Protein AF-A0A9J6BH76-F1 (afdb_monomer_lite)

Secondary structure (DSSP, 8-state):
-HHHHHHHHHHHHHHHHTSSHHHHHHHHHT--STTPPP-TTS-TTHHHHHHHHHHHHHHHHHHHHHHHHHHHHHHHHHHTTTT-SS-HHHHHHHHHHHH----------SHHHHHHHHHHTSHHHHHHHHHHHHHHHHHHHT--TT--HHHHHHHHHHHHHHHHHHHHHHHHHHHHH-HHHHTTSHHHHHHHHHHHHHHHHHHHHHHHHHHHS-------------------------SSSHHHHHHHHHHTTSGGGHHHHHHHHHHHHGGGHHHHTT-HHHHHHHHHHHHHHHT-HHHHHHHHHHHHHHHHHHHHHHHHHHTT-

Organism: Polypedilum vanderplanki (NCBI:txid319348)

Structure (mmCIF, N/CA/C/O backbone):
data_AF-A0A9J6BH76-F1
#
_entry.id   AF-A0A9J6BH76-F1
#
loop_
_atom_site.group_PDB
_atom_site.id
_atom_site.type_symbol
_atom_site.label_atom_id
_atom_site.label_alt_id
_atom_site.label_comp_id
_atom_site.label_asym_id
_atom_site.label_entity_id
_atom_site.label_seq_id
_atom_site.pdbx_PDB_ins_code
_atom_site.Cartn_x
_atom_site.Cartn_y
_atom_site.Cartn_z
_atom_site.occupancy
_atom_site.B_i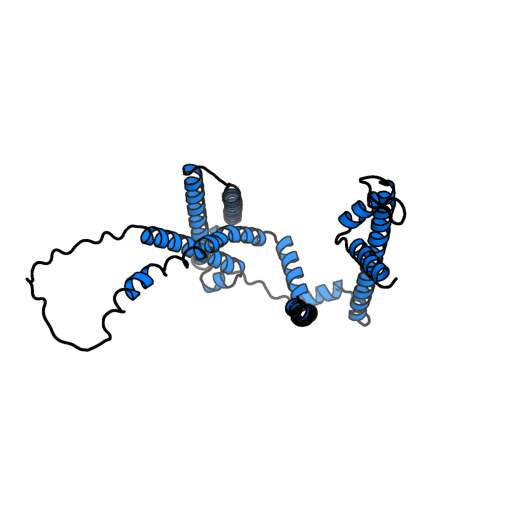so_or_equiv
_atom_site.auth_seq_id
_atom_site.auth_comp_id
_atom_site.auth_asym_id
_atom_site.auth_atom_id
_atom_site.pdbx_PDB_model_num
ATOM 1 N N . MET A 1 1 ? 16.126 -4.339 -49.624 1.00 39.62 1 MET A N 1
ATOM 2 C CA . MET A 1 1 ? 15.804 -3.036 -48.995 1.00 39.62 1 MET A CA 1
ATOM 3 C C . MET A 1 1 ? 14.729 -3.169 -47.921 1.00 39.62 1 MET A C 1
ATOM 5 O O . MET A 1 1 ? 15.038 -2.905 -46.770 1.00 39.62 1 MET A O 1
ATOM 9 N N . GLU A 1 2 ? 13.515 -3.630 -48.243 1.00 35.09 2 GLU A N 1
ATOM 10 C CA . GLU A 1 2 ? 12.381 -3.677 -47.292 1.00 35.09 2 GLU A CA 1
ATOM 11 C C . GLU A 1 2 ? 12.667 -4.444 -45.980 1.00 35.09 2 GLU A C 1
ATOM 13 O O . GLU A 1 2 ? 12.307 -3.987 -44.895 1.00 35.09 2 GLU A O 1
ATOM 18 N N . TYR A 1 3 ? 13.400 -5.562 -46.056 1.00 35.81 3 TYR A N 1
ATOM 19 C CA . TYR A 1 3 ? 13.814 -6.338 -44.881 1.00 35.81 3 TYR A CA 1
ATOM 20 C C . TYR A 1 3 ? 14.757 -5.557 -43.946 1.00 35.81 3 TYR A C 1
ATOM 22 O O . TYR A 1 3 ? 14.485 -5.482 -42.750 1.00 35.81 3 TYR A O 1
ATOM 30 N N . SER A 1 4 ? 15.809 -4.905 -44.461 1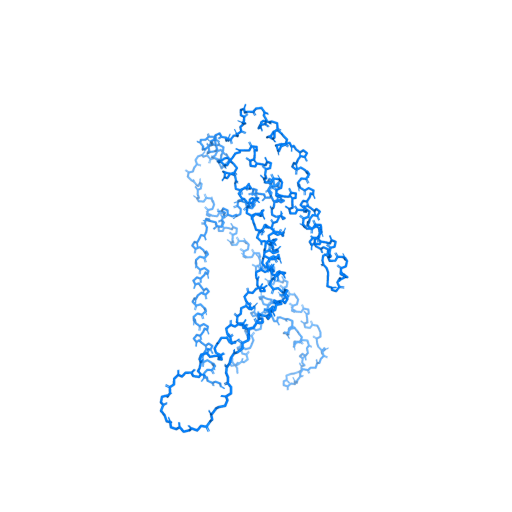.00 40.34 4 SER A N 1
ATOM 31 C CA . SER A 1 4 ? 16.738 -4.101 -43.642 1.00 40.34 4 SER A CA 1
ATOM 32 C C . SER A 1 4 ? 16.035 -2.958 -42.905 1.00 40.34 4 SER A C 1
ATOM 34 O O . SER A 1 4 ? 16.361 -2.682 -41.754 1.00 40.34 4 SER A O 1
ATOM 36 N N . ILE A 1 5 ? 15.032 -2.331 -43.531 1.00 43.81 5 ILE A N 1
ATOM 37 C CA . ILE A 1 5 ? 14.247 -1.242 -42.926 1.00 43.81 5 ILE A CA 1
ATOM 38 C C . ILE A 1 5 ? 13.388 -1.771 -41.762 1.00 43.81 5 ILE A C 1
ATOM 40 O O . ILE A 1 5 ? 13.308 -1.129 -40.713 1.00 43.81 5 ILE A O 1
ATOM 44 N N . LYS A 1 6 ? 12.804 -2.973 -41.893 1.00 44.34 6 LYS A N 1
ATOM 45 C CA . LYS A 1 6 ? 12.067 -3.636 -40.801 1.00 44.34 6 LYS A CA 1
ATOM 46 C C . LYS A 1 6 ? 12.949 -3.976 -39.600 1.00 44.34 6 LYS A C 1
ATOM 48 O O . LYS A 1 6 ? 12.506 -3.783 -38.472 1.00 44.34 6 LYS A O 1
ATOM 53 N N . TYR A 1 7 ? 14.174 -4.457 -39.809 1.00 50.75 7 TYR A N 1
ATOM 54 C CA . TYR A 1 7 ? 15.102 -4.687 -38.695 1.00 50.75 7 TYR A CA 1
ATOM 55 C C . TYR A 1 7 ? 15.540 -3.359 -38.058 1.00 50.75 7 TYR A C 1
ATOM 57 O O . TYR A 1 7 ? 15.401 -3.188 -36.850 1.00 50.75 7 TYR A O 1
ATOM 65 N N . SER A 1 8 ? 15.944 -2.380 -38.874 1.00 51.97 8 SER A N 1
ATOM 66 C CA . SER A 1 8 ? 16.411 -1.063 -38.424 1.00 51.97 8 SER A CA 1
ATOM 67 C C . SER A 1 8 ? 15.397 -0.315 -37.541 1.00 51.97 8 SER A C 1
ATOM 69 O O . SER A 1 8 ? 15.758 0.134 -36.454 1.00 51.97 8 SER A O 1
ATOM 71 N N . ASN A 1 9 ? 14.118 -0.248 -37.932 1.00 53.84 9 ASN A N 1
ATOM 72 C CA . ASN A 1 9 ? 13.099 0.454 -37.138 1.00 53.84 9 ASN A CA 1
ATOM 73 C C . ASN A 1 9 ? 12.863 -0.182 -35.756 1.00 53.84 9 ASN A C 1
ATOM 75 O O . ASN A 1 9 ? 12.763 0.540 -34.766 1.00 53.84 9 ASN A O 1
ATOM 79 N N . ASN A 1 10 ? 12.837 -1.518 -35.663 1.00 59.12 10 ASN A N 1
ATOM 80 C CA . ASN A 1 10 ? 12.676 -2.209 -34.377 1.00 59.12 10 ASN A CA 1
ATOM 81 C C . ASN A 1 10 ? 13.835 -1.906 -33.411 1.00 59.12 10 ASN A C 1
ATOM 83 O O . ASN A 1 10 ? 13.624 -1.805 -32.203 1.00 59.12 10 ASN A O 1
ATOM 87 N N . TYR A 1 11 ? 15.047 -1.715 -33.937 1.00 62.62 11 TYR A N 1
ATOM 88 C CA . TYR A 1 11 ? 16.231 -1.427 -33.132 1.00 62.62 11 TYR A CA 1
ATOM 89 C C . TYR A 1 11 ? 16.204 -0.028 -32.501 1.00 62.62 11 TYR A C 1
ATOM 91 O O . TYR A 1 11 ? 16.519 0.106 -31.318 1.00 62.62 11 TYR A O 1
ATOM 99 N N . TYR A 1 12 ? 15.748 0.997 -33.229 1.00 63.28 12 TYR A N 1
ATOM 100 C CA . TYR A 1 12 ? 15.565 2.336 -32.654 1.00 63.28 12 TYR A CA 1
ATOM 101 C C . TYR A 1 12 ? 14.426 2.376 -31.623 1.00 63.28 12 TYR A C 1
ATOM 103 O O . TYR A 1 12 ? 14.579 2.982 -30.560 1.00 63.28 12 TYR A O 1
ATOM 111 N N . THR A 1 13 ? 13.306 1.690 -31.882 1.00 66.44 13 THR A N 1
ATOM 112 C CA . THR A 1 13 ? 12.186 1.624 -30.928 1.00 66.44 13 THR A CA 1
ATOM 113 C C . THR A 1 13 ? 12.585 0.919 -29.629 1.00 66.44 13 THR A C 1
ATOM 115 O O . THR A 1 13 ? 12.376 1.493 -28.558 1.00 66.44 13 THR A O 1
ATOM 118 N N . GLY A 1 14 ? 13.228 -0.254 -29.699 1.00 73.19 14 GLY A N 1
ATOM 119 C CA . GLY A 1 14 ? 13.739 -0.967 -28.517 1.00 73.19 14 GLY A CA 1
ATOM 120 C C . GLY A 1 14 ? 14.730 -0.123 -27.706 1.00 73.19 14 GLY A C 1
ATOM 121 O O . GLY A 1 14 ? 14.616 0.003 -26.489 1.00 73.19 14 GLY A O 1
ATOM 122 N N . MET A 1 15 ? 15.638 0.581 -28.386 1.00 77.81 15 MET A N 1
ATOM 123 C CA . MET A 1 15 ? 16.580 1.489 -27.730 1.00 77.81 15 MET A CA 1
ATOM 124 C C . MET A 1 15 ? 15.897 2.649 -26.989 1.00 77.81 15 MET A C 1
ATOM 126 O O . MET A 1 15 ? 16.283 2.959 -25.864 1.00 77.81 15 MET A O 1
ATOM 130 N N . SER A 1 16 ? 14.866 3.265 -27.579 1.00 80.81 16 SER A N 1
ATOM 131 C CA . SER A 1 16 ? 14.113 4.368 -26.952 1.00 80.81 16 SER A CA 1
ATOM 132 C C . SER A 1 16 ? 13.222 3.935 -25.777 1.00 80.81 16 SER A C 1
ATOM 134 O O . SER A 1 16 ? 12.893 4.753 -24.921 1.00 80.81 16 SER A O 1
ATOM 136 N N . THR A 1 17 ? 12.850 2.653 -25.726 1.00 85.75 17 THR A N 1
ATOM 137 C CA . THR A 1 17 ? 11.991 2.044 -24.691 1.00 85.75 17 THR A CA 1
ATOM 138 C C . THR A 1 17 ? 12.777 1.262 -23.634 1.00 85.75 17 THR A C 1
ATOM 140 O O . THR A 1 17 ? 12.185 0.729 -22.699 1.00 85.75 17 THR A O 1
ATOM 143 N N . PHE A 1 18 ? 14.109 1.218 -23.756 1.00 86.62 18 PHE A N 1
ATOM 144 C CA . PHE A 1 18 ? 15.023 0.402 -22.949 1.00 86.62 18 PHE A CA 1
ATOM 145 C C . PHE A 1 18 ? 14.822 -1.121 -23.053 1.00 86.62 18 PHE A C 1
ATOM 147 O O . PHE A 1 18 ? 15.340 -1.870 -22.223 1.00 86.62 18 PHE A O 1
ATOM 154 N N . GLU A 1 19 ? 14.168 -1.604 -24.109 1.00 86.69 19 GLU A N 1
ATOM 155 C CA . GLU A 1 19 ? 13.984 -3.030 -24.378 1.00 86.69 19 GLU A CA 1
ATOM 156 C C . GLU A 1 19 ? 15.034 -3.547 -25.379 1.00 86.69 19 GLU A C 1
ATOM 158 O O . GLU A 1 19 ? 15.237 -2.988 -26.455 1.00 86.69 19 GLU A O 1
ATOM 163 N N . GLY A 1 20 ? 15.762 -4.611 -25.021 1.00 84.44 20 GLY A N 1
ATOM 164 C CA . GLY A 1 20 ? 16.742 -5.266 -25.907 1.00 84.44 20 GLY A CA 1
ATOM 165 C C . GLY A 1 20 ? 18.005 -4.458 -26.260 1.00 84.44 20 GLY A C 1
ATOM 166 O O . GLY A 1 20 ? 18.917 -5.004 -26.884 1.00 84.44 20 GLY A O 1
ATOM 167 N N . TRP A 1 21 ? 18.118 -3.196 -25.828 1.00 87.75 21 TRP A N 1
ATOM 168 C CA . TRP A 1 21 ? 19.240 -2.306 -26.163 1.00 87.75 21 TRP A CA 1
ATOM 169 C C . TRP A 1 21 ? 20.656 -2.855 -25.872 1.00 87.75 21 TRP A C 1
ATOM 171 O O . TRP A 1 21 ? 21.546 -2.549 -26.668 1.00 87.75 21 TRP A O 1
ATOM 181 N N . PRO A 1 22 ? 20.924 -3.695 -24.841 1.00 90.38 22 PRO A N 1
ATOM 182 C CA . PRO A 1 22 ? 22.269 -4.231 -24.625 1.00 90.38 22 PRO A CA 1
ATOM 183 C C . PRO A 1 22 ? 22.688 -5.208 -25.730 1.00 90.38 22 PRO A C 1
ATOM 185 O O . PRO A 1 22 ? 23.840 -5.198 -26.151 1.00 90.38 22 PRO A O 1
ATOM 188 N N . ALA A 1 23 ? 21.759 -6.013 -26.259 1.00 87.69 23 ALA A N 1
ATOM 189 C CA . ALA A 1 23 ? 22.053 -6.940 -27.353 1.00 87.69 23 ALA A CA 1
ATOM 190 C C . ALA A 1 23 ? 22.431 -6.186 -28.641 1.00 87.69 23 ALA A C 1
ATOM 192 O O . ALA A 1 23 ? 23.347 -6.590 -29.360 1.00 87.69 23 ALA A O 1
ATOM 193 N N . LEU A 1 24 ? 21.778 -5.046 -28.893 1.00 86.19 24 LEU A N 1
ATOM 194 C CA . LEU A 1 24 ? 22.109 -4.153 -30.006 1.00 86.19 24 LEU A CA 1
ATOM 195 C C . LEU A 1 24 ? 23.446 -3.453 -29.820 1.00 86.19 24 LEU A C 1
ATOM 197 O O . LEU A 1 24 ? 24.222 -3.358 -30.772 1.00 86.19 24 LEU A O 1
ATOM 201 N N . LEU A 1 25 ? 23.728 -3.011 -28.595 1.00 89.50 25 LEU A N 1
ATOM 202 C CA . LEU A 1 25 ? 25.016 -2.447 -28.231 1.00 89.50 25 LEU A CA 1
ATOM 203 C C . LEU A 1 25 ? 26.146 -3.449 -28.511 1.00 89.50 25 LEU A C 1
ATOM 205 O O . LEU A 1 25 ? 27.068 -3.106 -29.243 1.00 89.50 25 LEU A O 1
ATOM 209 N N . TYR A 1 26 ? 26.057 -4.684 -28.007 1.00 89.12 26 TYR A N 1
ATOM 210 C CA . TYR A 1 26 ? 27.085 -5.706 -28.244 1.00 89.12 26 TYR A CA 1
ATOM 211 C C . TYR A 1 26 ? 27.238 -6.040 -29.734 1.00 89.12 26 TYR A C 1
ATOM 213 O O . TYR A 1 26 ? 28.348 -5.990 -30.255 1.00 89.12 26 TYR A O 1
ATOM 221 N N . THR A 1 27 ? 26.131 -6.238 -30.458 1.00 88.19 27 THR A N 1
ATOM 222 C CA . THR A 1 27 ? 26.166 -6.473 -31.917 1.00 88.19 27 THR A CA 1
ATOM 223 C C . THR A 1 27 ? 26.831 -5.311 -32.674 1.00 88.19 27 THR A C 1
ATOM 225 O O . THR A 1 27 ? 27.529 -5.524 -33.662 1.00 88.19 27 THR A O 1
ATOM 228 N N . SER A 1 28 ? 26.654 -4.072 -32.201 1.00 88.88 28 SER A N 1
ATOM 229 C CA . SER A 1 28 ? 27.262 -2.878 -32.803 1.00 88.88 28 SER A CA 1
ATOM 230 C C . SER A 1 28 ? 28.734 -2.688 -32.422 1.00 88.88 28 SER A C 1
ATOM 232 O O . SER A 1 28 ? 29.509 -2.203 -33.245 1.00 88.88 28 SER A O 1
ATOM 234 N N . ILE A 1 29 ? 29.143 -3.080 -31.211 1.00 91.56 29 ILE A N 1
ATOM 235 C CA . ILE A 1 29 ? 30.554 -3.123 -30.787 1.00 91.56 29 ILE A CA 1
ATOM 236 C C . ILE A 1 29 ? 31.333 -4.153 -31.617 1.00 91.56 29 ILE A C 1
ATOM 238 O O . ILE A 1 29 ? 32.477 -3.894 -31.994 1.00 91.56 29 ILE A O 1
ATOM 242 N N . ASP A 1 30 ? 30.699 -5.279 -31.941 1.00 90.88 30 ASP A N 1
ATOM 243 C CA . ASP A 1 30 ? 31.309 -6.366 -32.710 1.00 90.88 30 ASP A CA 1
ATOM 244 C C . ASP A 1 30 ? 31.242 -6.143 -34.239 1.00 90.88 30 ASP A C 1
ATOM 246 O O . ASP A 1 30 ? 31.709 -6.975 -35.019 1.00 90.88 30 ASP A O 1
ATOM 250 N N . SER A 1 31 ? 30.671 -5.020 -34.698 1.00 88.62 31 SER A N 1
ATOM 251 C CA . SER A 1 31 ? 30.524 -4.701 -36.126 1.00 88.62 31 SER A CA 1
ATOM 252 C C . SER A 1 31 ? 31.866 -4.407 -36.811 1.00 88.62 31 SER A C 1
ATOM 254 O O . SER A 1 31 ? 32.616 -3.534 -36.374 1.00 88.62 31 SER A O 1
ATOM 256 N N . ASN A 1 32 ? 32.150 -5.118 -37.908 1.00 86.38 32 ASN A N 1
ATOM 257 C CA . ASN A 1 32 ? 33.379 -5.008 -38.701 1.00 86.38 32 ASN A CA 1
ATOM 258 C C . ASN A 1 32 ? 33.124 -4.244 -40.026 1.00 86.38 32 ASN A C 1
ATOM 260 O O . ASN A 1 32 ? 32.536 -3.162 -40.000 1.00 86.38 32 ASN A O 1
ATOM 264 N N . ALA A 1 33 ? 33.578 -4.768 -41.168 1.00 86.56 33 ALA A N 1
ATOM 265 C CA . ALA A 1 33 ? 33.379 -4.211 -42.501 1.00 86.56 33 ALA A CA 1
ATOM 266 C C . ALA A 1 33 ? 32.094 -4.747 -43.161 1.00 86.56 33 ALA A C 1
ATOM 268 O O . ALA A 1 33 ? 31.540 -5.762 -42.738 1.00 86.56 33 ALA A O 1
ATOM 269 N N . GLU A 1 34 ? 31.636 -4.061 -44.209 1.00 83.69 34 GLU A N 1
ATOM 270 C CA . GLU A 1 34 ? 30.474 -4.462 -45.012 1.00 83.69 34 GLU A CA 1
ATOM 271 C C . GLU A 1 34 ? 30.663 -5.880 -45.583 1.00 83.69 34 GLU A C 1
ATOM 273 O O . GLU A 1 34 ? 31.758 -6.243 -46.003 1.00 83.69 34 GLU A O 1
ATOM 278 N N . ASP A 1 35 ? 29.603 -6.691 -45.539 1.00 88.94 35 ASP A N 1
ATOM 279 C CA . ASP A 1 35 ? 29.564 -8.117 -45.911 1.00 88.94 35 ASP A CA 1
ATOM 280 C C . ASP A 1 35 ? 30.462 -9.087 -45.101 1.00 88.94 35 ASP A C 1
ATOM 282 O O . ASP A 1 35 ? 30.489 -10.287 -45.390 1.00 88.94 35 ASP A O 1
ATOM 286 N N . PHE A 1 36 ? 31.122 -8.634 -44.025 1.00 86.75 36 PHE A N 1
ATOM 287 C CA . PHE A 1 36 ? 31.872 -9.503 -43.104 1.00 86.75 36 PHE A CA 1
ATOM 288 C C . PHE A 1 36 ? 31.122 -9.788 -41.793 1.00 86.75 36 PHE A C 1
ATOM 290 O O . PHE A 1 36 ? 30.358 -8.972 -41.280 1.00 86.75 36 PHE A O 1
ATOM 297 N N . GLY A 1 37 ? 31.375 -10.970 -41.220 1.00 86.62 37 GLY A N 1
ATOM 298 C CA . GLY A 1 37 ? 30.833 -11.365 -39.917 1.00 86.62 37 GLY A CA 1
ATOM 299 C C . GLY A 1 37 ? 31.387 -10.539 -38.742 1.00 86.62 37 GLY A C 1
ATOM 300 O O . GLY A 1 37 ? 32.435 -9.896 -38.874 1.00 86.62 37 GLY A O 1
ATOM 301 N N . PRO A 1 38 ? 30.704 -10.565 -37.581 1.00 91.56 38 PRO A N 1
ATOM 302 C CA . PRO A 1 38 ? 31.111 -9.808 -36.402 1.00 91.56 38 PRO A CA 1
ATOM 303 C C . PRO A 1 38 ? 32.443 -10.306 -35.824 1.00 91.56 38 PRO A C 1
ATOM 305 O O . PRO A 1 38 ? 32.711 -11.509 -35.782 1.00 91.56 38 PRO A O 1
ATOM 308 N N . ILE A 1 39 ? 33.259 -9.373 -35.332 1.00 90.94 39 ILE A N 1
ATOM 309 C CA . ILE A 1 39 ? 34.511 -9.642 -34.618 1.00 90.94 39 ILE A CA 1
ATOM 310 C C . ILE A 1 39 ? 34.371 -9.083 -33.204 1.00 90.94 39 ILE A C 1
ATOM 312 O O . ILE A 1 39 ? 34.177 -7.883 -33.023 1.00 90.94 39 ILE A O 1
ATOM 316 N N . HIS A 1 40 ? 34.498 -9.954 -32.203 1.00 92.44 40 HIS A N 1
ATOM 317 C CA . HIS A 1 40 ? 34.298 -9.596 -30.800 1.00 92.44 40 HIS A CA 1
ATOM 318 C C . HIS A 1 40 ? 35.171 -8.406 -30.361 1.00 92.44 40 HIS A C 1
ATOM 320 O O . HIS A 1 40 ? 36.401 -8.459 -30.442 1.00 92.44 40 HIS A O 1
ATOM 326 N N . ASN A 1 41 ? 34.525 -7.366 -29.833 1.00 92.12 41 ASN A N 1
ATOM 327 C CA . ASN A 1 41 ? 35.130 -6.135 -29.324 1.00 92.12 41 ASN A CA 1
ATOM 328 C C . ASN A 1 41 ? 35.979 -5.359 -30.354 1.00 92.12 41 ASN A C 1
ATOM 330 O O . ASN A 1 41 ? 36.971 -4.721 -29.996 1.00 92.12 41 ASN A O 1
ATOM 334 N N . PHE A 1 42 ? 35.598 -5.393 -31.635 1.00 90.94 42 PHE A N 1
ATOM 335 C CA . PHE A 1 42 ? 36.324 -4.689 -32.699 1.00 90.94 42 PHE A CA 1
ATOM 336 C C . PHE A 1 42 ? 36.203 -3.156 -32.602 1.00 90.94 42 PHE A C 1
ATOM 338 O O . PHE A 1 42 ? 37.179 -2.444 -32.843 1.00 90.94 42 PHE A O 1
ATOM 345 N N . ARG A 1 43 ? 35.030 -2.617 -32.225 1.00 91.00 43 ARG A N 1
ATOM 346 C CA . ARG A 1 43 ? 34.759 -1.163 -32.168 1.00 91.00 43 ARG A CA 1
ATOM 347 C C . ARG A 1 43 ? 34.032 -0.729 -30.880 1.00 91.00 43 ARG A C 1
ATOM 349 O O . ARG A 1 43 ? 32.929 -0.179 -30.952 1.00 91.00 43 ARG A O 1
ATOM 356 N N . PRO A 1 44 ? 34.659 -0.848 -29.691 1.00 91.38 44 PRO A N 1
ATOM 357 C CA . PRO A 1 44 ? 34.058 -0.427 -28.416 1.00 91.38 44 PRO A CA 1
ATOM 358 C C . PRO A 1 44 ? 33.649 1.053 -28.370 1.00 91.38 44 PRO A C 1
ATOM 360 O O . PRO A 1 44 ? 32.725 1.411 -27.644 1.00 91.38 44 PRO A O 1
ATOM 363 N N . ILE A 1 45 ? 34.275 1.920 -29.178 1.00 92.69 45 ILE A N 1
ATOM 364 C CA . ILE A 1 45 ? 33.929 3.349 -29.272 1.00 92.69 45 ILE A CA 1
ATOM 365 C C . ILE A 1 45 ? 32.463 3.597 -29.670 1.00 92.69 45 ILE A C 1
ATOM 367 O O . ILE A 1 45 ? 31.885 4.616 -29.291 1.00 92.69 45 ILE A O 1
ATOM 371 N N . VAL A 1 46 ? 31.827 2.649 -30.370 1.00 89.94 46 VAL A N 1
ATOM 372 C CA . VAL A 1 46 ? 30.407 2.728 -30.749 1.00 89.94 46 VAL A CA 1
ATOM 373 C C . VAL A 1 46 ? 29.502 2.789 -29.511 1.00 89.94 46 VAL A C 1
ATOM 375 O O . VAL A 1 46 ? 28.459 3.438 -29.551 1.00 89.94 46 VAL A O 1
ATOM 378 N N . ALA A 1 47 ? 29.926 2.232 -28.371 1.00 90.88 47 ALA A N 1
ATOM 379 C CA . ALA A 1 47 ? 29.175 2.315 -27.120 1.00 90.88 47 ALA A CA 1
ATOM 380 C C . ALA A 1 47 ? 28.927 3.754 -26.647 1.00 90.88 47 ALA A C 1
ATOM 382 O O . ALA A 1 47 ? 27.853 4.049 -26.121 1.00 90.88 47 ALA A O 1
ATOM 383 N N . ALA A 1 48 ? 29.873 4.670 -26.881 1.00 92.94 48 ALA A N 1
ATOM 384 C CA . ALA A 1 48 ? 29.724 6.068 -26.488 1.00 92.94 48 ALA A CA 1
ATOM 385 C C . ALA A 1 48 ? 28.542 6.741 -27.209 1.00 92.94 48 ALA A C 1
ATOM 387 O O . ALA A 1 48 ? 27.779 7.469 -26.577 1.00 92.94 48 ALA A O 1
ATOM 388 N N . TYR A 1 49 ? 28.334 6.437 -28.497 1.00 90.31 49 TYR A N 1
ATOM 389 C CA . TYR A 1 49 ? 27.168 6.910 -29.251 1.00 90.31 49 TYR A CA 1
ATOM 390 C C . TYR A 1 49 ? 25.858 6.425 -28.617 1.00 90.31 49 TYR A C 1
ATOM 392 O O . TYR A 1 49 ? 24.945 7.224 -28.409 1.00 90.31 49 TYR A O 1
ATOM 400 N N . TYR A 1 50 ? 25.787 5.141 -28.244 1.00 89.25 50 TYR A N 1
ATOM 401 C CA . TYR A 1 50 ? 24.578 4.559 -27.659 1.00 89.25 50 TYR A CA 1
ATOM 402 C C . TYR A 1 50 ? 24.223 5.186 -26.302 1.00 89.25 50 TYR A C 1
ATOM 404 O O . TYR A 1 50 ? 23.065 5.531 -26.068 1.00 89.25 50 TYR A O 1
ATOM 412 N N . ILE A 1 51 ? 25.216 5.393 -25.431 1.00 92.12 51 ILE A N 1
ATOM 413 C CA . ILE A 1 51 ? 25.017 6.023 -24.117 1.00 92.12 51 ILE A CA 1
ATOM 414 C C . ILE A 1 51 ? 24.614 7.500 -24.252 1.00 92.12 51 ILE A C 1
ATOM 416 O O . ILE A 1 51 ? 23.676 7.939 -23.588 1.00 92.12 51 ILE A O 1
ATOM 420 N N . VAL A 1 52 ? 25.267 8.262 -25.137 1.00 93.44 52 VAL A N 1
ATOM 421 C CA . VAL A 1 52 ? 24.925 9.677 -25.376 1.00 93.44 52 VAL A CA 1
ATOM 422 C C . VAL A 1 52 ? 23.514 9.817 -25.954 1.00 93.44 52 VAL A C 1
ATOM 424 O O . VAL A 1 52 ? 22.745 10.647 -25.471 1.00 93.44 52 VAL A O 1
ATOM 427 N N . TYR A 1 53 ? 23.134 8.976 -26.924 1.00 89.88 53 TYR A N 1
ATOM 428 C CA . TYR A 1 53 ? 21.772 8.943 -27.468 1.00 89.88 53 TYR A CA 1
ATOM 429 C C . TYR A 1 53 ? 20.732 8.665 -26.376 1.00 89.88 53 TYR A C 1
ATOM 431 O O . TYR A 1 53 ? 19.753 9.400 -26.266 1.00 89.88 53 TYR A O 1
ATOM 439 N N . ILE A 1 54 ? 20.966 7.643 -25.542 1.00 90.56 54 ILE A N 1
ATOM 440 C CA . ILE A 1 54 ? 20.080 7.280 -24.429 1.00 90.56 54 ILE A CA 1
ATOM 441 C C . ILE A 1 54 ? 19.874 8.464 -23.480 1.00 90.56 54 ILE A C 1
ATOM 443 O O . ILE A 1 54 ? 18.731 8.796 -23.173 1.00 90.56 54 ILE A O 1
ATOM 447 N N . ILE A 1 55 ? 20.952 9.128 -23.049 1.00 92.19 55 ILE A N 1
ATOM 448 C CA . ILE A 1 55 ? 20.869 10.257 -22.113 1.00 92.19 55 ILE A CA 1
ATOM 449 C C . ILE A 1 55 ? 20.064 11.410 -22.725 1.00 92.19 55 ILE A C 1
ATOM 451 O O . ILE A 1 55 ? 19.166 11.940 -22.072 1.00 92.19 55 ILE A O 1
ATOM 455 N N . ILE A 1 56 ? 20.347 11.771 -23.981 1.00 93.44 56 ILE A N 1
ATOM 456 C CA . ILE A 1 56 ? 19.665 12.868 -24.679 1.00 93.44 56 ILE A CA 1
ATOM 457 C C . ILE A 1 56 ? 18.174 12.553 -24.851 1.00 93.44 56 ILE A C 1
ATOM 459 O O . ILE A 1 56 ? 17.328 13.335 -24.415 1.00 93.44 56 ILE A O 1
ATOM 463 N N . ILE A 1 57 ? 17.832 11.409 -25.451 1.00 89.69 57 ILE A N 1
ATOM 464 C CA . ILE A 1 57 ? 16.438 11.060 -25.752 1.00 89.69 57 ILE A CA 1
ATOM 465 C C . ILE A 1 57 ? 15.626 10.856 -24.473 1.00 89.69 57 ILE A C 1
ATOM 467 O O . ILE A 1 57 ? 14.511 11.368 -24.392 1.00 89.69 57 ILE A O 1
ATOM 471 N N . ALA A 1 58 ? 16.174 10.195 -23.449 1.00 89.75 58 ALA A N 1
ATOM 472 C CA . ALA A 1 58 ? 15.474 10.011 -22.179 1.00 89.75 58 ALA A CA 1
ATOM 473 C C . ALA A 1 58 ? 15.215 11.347 -21.467 1.00 89.75 58 ALA A C 1
ATOM 475 O O . ALA A 1 58 ? 14.099 11.585 -21.004 1.00 89.75 58 ALA A O 1
ATOM 476 N N . PHE A 1 59 ? 16.207 12.246 -21.427 1.00 91.69 59 PHE A N 1
ATOM 477 C CA . PHE A 1 59 ? 16.052 13.572 -20.828 1.00 91.69 59 PHE A CA 1
ATOM 478 C C . PHE A 1 59 ? 14.970 14.396 -21.541 1.00 91.69 59 PHE A C 1
ATOM 480 O O . PHE A 1 59 ? 14.070 14.930 -20.891 1.00 91.69 59 PHE A O 1
ATOM 487 N N . PHE A 1 60 ? 15.001 14.460 -22.877 1.00 92.62 60 PHE A N 1
ATOM 488 C CA . PHE A 1 60 ? 13.982 15.187 -23.640 1.00 92.62 60 PHE A CA 1
ATOM 489 C C . PHE A 1 60 ? 12.589 14.549 -23.529 1.00 92.62 60 PHE A C 1
ATOM 491 O O . PHE A 1 60 ? 11.623 15.276 -23.303 1.00 92.62 60 PHE A O 1
ATOM 498 N N . MET A 1 61 ? 12.466 13.220 -23.619 1.00 89.88 61 MET A N 1
ATOM 499 C CA . MET A 1 61 ? 11.172 12.531 -23.511 1.00 89.88 61 MET A CA 1
ATOM 500 C C . MET A 1 61 ? 10.517 12.730 -22.141 1.00 89.88 61 MET A C 1
ATOM 502 O O . MET A 1 61 ? 9.333 13.062 -22.081 1.00 89.88 61 MET A O 1
ATOM 506 N N . VAL A 1 62 ? 11.276 12.596 -21.046 1.00 91.06 62 VAL A N 1
ATOM 507 C CA . VAL A 1 62 ? 10.752 12.839 -19.691 1.00 91.06 62 VAL A CA 1
ATOM 508 C C . VAL A 1 62 ? 10.309 14.293 -19.536 1.00 91.06 62 VAL A C 1
ATOM 510 O O . VAL A 1 62 ? 9.203 14.535 -19.059 1.00 91.06 62 VAL A O 1
ATOM 513 N N . ASN A 1 63 ? 11.110 15.261 -19.990 1.00 92.50 63 ASN A N 1
ATOM 514 C CA . ASN A 1 63 ? 10.769 16.681 -19.864 1.00 92.50 63 ASN A CA 1
ATOM 515 C C . ASN A 1 63 ? 9.534 17.074 -20.692 1.00 92.50 63 ASN A C 1
ATOM 517 O O . ASN A 1 63 ? 8.688 17.819 -20.200 1.00 92.50 63 ASN A O 1
ATOM 521 N N . ILE A 1 64 ? 9.390 16.553 -21.917 1.00 94.62 64 ILE A N 1
ATOM 522 C CA . ILE A 1 64 ? 8.208 16.794 -22.763 1.00 94.62 64 ILE A CA 1
ATOM 523 C C . ILE A 1 64 ? 6.960 16.170 -22.128 1.00 94.62 64 ILE A C 1
ATOM 525 O O . ILE A 1 64 ? 5.929 16.837 -22.028 1.00 94.62 64 ILE A O 1
ATOM 529 N N . PHE A 1 65 ? 7.052 14.923 -21.655 1.00 93.88 65 PHE A N 1
ATOM 530 C CA . PHE A 1 65 ? 5.933 14.237 -21.009 1.00 93.88 65 PHE A CA 1
ATOM 531 C C . PHE A 1 65 ? 5.489 14.955 -19.729 1.00 93.88 65 PHE A C 1
ATOM 533 O O . PHE A 1 65 ? 4.312 15.275 -19.579 1.00 93.88 65 PHE A O 1
ATOM 540 N N . VAL A 1 66 ? 6.430 15.275 -18.834 1.00 95.25 66 VAL A N 1
ATOM 541 C CA . VAL A 1 66 ? 6.155 16.005 -17.588 1.00 95.25 66 VAL A CA 1
ATOM 542 C C . VAL A 1 66 ? 5.584 17.394 -17.881 1.00 95.25 66 VAL A C 1
ATOM 544 O O . VAL A 1 66 ? 4.600 17.778 -17.254 1.00 95.25 66 VAL A O 1
ATOM 547 N N . GLY A 1 67 ? 6.126 18.119 -18.865 1.00 95.38 67 GLY A N 1
ATOM 548 C CA . GLY A 1 67 ? 5.610 19.424 -19.282 1.00 95.38 67 GLY A CA 1
ATOM 549 C C . GLY A 1 67 ? 4.162 19.361 -19.776 1.00 95.38 67 GLY A C 1
ATOM 550 O O . GLY A 1 67 ? 3.312 20.093 -19.273 1.00 95.38 67 GLY A O 1
ATOM 551 N N . PHE A 1 68 ? 3.852 18.447 -20.701 1.00 94.69 68 PHE A N 1
ATOM 552 C CA . PHE A 1 68 ? 2.490 18.256 -21.214 1.00 94.69 68 PHE A CA 1
ATOM 553 C C . PHE A 1 68 ? 1.499 17.853 -20.112 1.00 94.69 68 PHE A C 1
ATOM 555 O O . PHE A 1 68 ? 0.404 18.413 -20.022 1.00 94.69 68 PHE A O 1
ATOM 562 N N . VAL A 1 69 ? 1.890 16.908 -19.252 1.00 93.19 69 VAL A N 1
ATOM 563 C CA . VAL A 1 69 ? 1.061 16.430 -18.138 1.00 93.19 69 VAL A CA 1
ATOM 564 C C . VAL A 1 69 ? 0.781 17.561 -17.148 1.00 93.19 69 VAL A C 1
ATOM 566 O O . VAL A 1 69 ? -0.381 17.791 -16.818 1.00 93.19 69 VAL A O 1
ATOM 569 N N . ILE A 1 70 ? 1.804 18.308 -16.715 1.00 93.31 70 ILE A N 1
ATOM 570 C CA . ILE A 1 70 ? 1.635 19.430 -15.778 1.00 93.31 70 ILE A CA 1
ATOM 571 C C . ILE A 1 70 ? 0.732 20.511 -16.378 1.00 93.31 70 ILE A C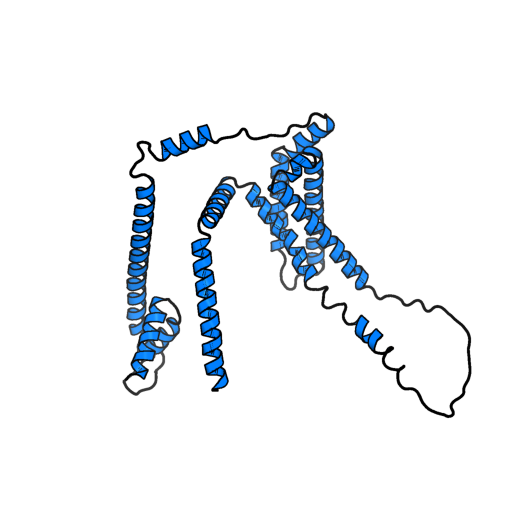 1
ATOM 573 O O . ILE A 1 70 ? -0.224 20.905 -15.718 1.00 93.31 70 ILE A O 1
ATOM 577 N N . VAL A 1 71 ? 0.972 20.940 -17.622 1.00 94.94 71 VAL A N 1
ATOM 578 C CA . VAL A 1 71 ? 0.150 21.972 -18.282 1.00 94.94 71 VAL A CA 1
ATOM 579 C C . VAL A 1 71 ? -1.305 21.519 -18.420 1.00 94.94 71 VAL A C 1
ATOM 581 O O . VAL A 1 71 ? -2.217 22.302 -18.165 1.00 94.94 71 VAL A O 1
ATOM 584 N N . THR A 1 72 ? -1.547 20.250 -18.755 1.00 91.88 72 THR A N 1
ATOM 585 C CA . THR A 1 72 ? -2.912 19.708 -18.852 1.00 91.88 72 THR A CA 1
ATOM 586 C C . THR A 1 72 ? -3.601 19.696 -17.484 1.00 91.88 72 THR A C 1
ATOM 588 O O . THR A 1 72 ? -4.696 20.236 -17.348 1.00 91.88 72 THR A O 1
ATOM 591 N N . PHE A 1 73 ? -2.955 19.165 -16.439 1.00 89.12 73 PHE A N 1
ATOM 592 C CA . PHE A 1 73 ? -3.532 19.143 -15.088 1.00 89.12 73 PHE A CA 1
ATOM 593 C C . PHE A 1 73 ? -3.694 20.538 -14.466 1.00 89.12 73 PHE A C 1
ATOM 595 O O . PHE A 1 73 ? -4.626 20.742 -13.689 1.00 89.12 73 PHE A O 1
ATOM 602 N N . GLN A 1 74 ? -2.833 21.502 -14.804 1.00 89.25 74 GLN A N 1
ATOM 603 C CA . GLN A 1 74 ? -2.997 22.905 -14.413 1.00 89.25 74 GLN A CA 1
ATOM 604 C C . GLN A 1 74 ? -4.191 23.542 -15.129 1.00 89.25 74 GLN A C 1
ATOM 606 O O . GLN A 1 74 ? -5.040 24.123 -14.462 1.00 89.25 74 GLN A O 1
ATOM 611 N N . ASN A 1 75 ? -4.323 23.367 -16.447 1.00 89.75 75 ASN A N 1
ATOM 612 C CA . ASN A 1 75 ? -5.448 23.906 -17.216 1.00 89.75 75 ASN A CA 1
ATOM 613 C C . ASN A 1 75 ? -6.806 23.362 -16.744 1.00 89.75 75 ASN A C 1
ATOM 615 O O . ASN A 1 75 ? -7.762 24.130 -16.639 1.00 89.75 75 ASN A O 1
ATOM 619 N N . GLU A 1 76 ? -6.904 22.063 -16.455 1.00 86.62 76 GLU A N 1
ATOM 620 C CA . GLU A 1 76 ? -8.113 21.459 -15.873 1.00 86.62 76 GLU A CA 1
ATOM 621 C C . GLU A 1 76 ? -8.350 21.965 -14.439 1.00 86.62 76 GLU A C 1
ATOM 623 O O . GLU A 1 76 ? -9.457 22.372 -14.086 1.00 86.62 76 GLU A O 1
ATOM 628 N N . GLY A 1 77 ? -7.290 22.014 -13.624 1.00 83.19 77 GLY A N 1
ATOM 629 C CA . GLY A 1 77 ? -7.353 22.473 -12.239 1.00 83.19 77 GLY A CA 1
ATOM 630 C C . GLY A 1 77 ? -7.741 23.945 -12.086 1.00 83.19 77 GLY A C 1
ATOM 631 O O . GLY A 1 77 ? -8.451 24.279 -11.147 1.00 83.19 77 GLY A O 1
ATOM 632 N N . GLU A 1 78 ? -7.318 24.829 -12.989 1.00 81.56 78 GLU A N 1
ATOM 633 C CA . GLU A 1 78 ? -7.696 26.247 -12.979 1.00 81.56 78 GLU A CA 1
ATOM 634 C C . GLU A 1 78 ? -9.105 26.476 -13.538 1.00 81.56 78 GLU A C 1
ATOM 636 O O . GLU A 1 78 ? -9.832 27.335 -13.035 1.00 81.56 78 GLU A O 1
ATOM 641 N N . GLN A 1 79 ? -9.529 25.702 -14.546 1.00 80.44 79 GLN A N 1
ATOM 642 C CA . GLN A 1 79 ? -10.879 25.810 -15.113 1.00 80.44 79 GLN A CA 1
ATOM 643 C C . GLN A 1 79 ? -11.983 25.546 -14.082 1.00 80.44 79 GLN A C 1
ATOM 645 O O . GLN A 1 79 ? -13.002 26.235 -14.124 1.00 80.44 79 GLN A O 1
ATOM 650 N N . GLU A 1 80 ? -11.767 24.640 -13.121 1.00 73.31 80 GLU A N 1
ATOM 651 C CA . GLU A 1 80 ? -12.716 24.382 -12.024 1.00 73.31 80 GLU A CA 1
ATOM 652 C C . GLU A 1 80 ? -12.996 25.639 -11.165 1.00 73.31 80 GLU A C 1
ATOM 654 O O . GLU A 1 80 ? -14.096 25.789 -10.627 1.00 73.31 80 GLU A O 1
ATOM 659 N N . TYR A 1 81 ? -12.040 26.575 -11.065 1.00 67.75 81 TYR A N 1
ATOM 660 C CA . TYR A 1 81 ? -12.123 27.737 -10.166 1.00 67.75 81 TYR A CA 1
ATOM 661 C C . TYR A 1 81 ? -12.263 29.100 -10.862 1.00 67.75 81 TYR A C 1
ATOM 663 O O . TYR A 1 81 ? -12.495 30.088 -10.168 1.00 67.75 81 TYR A O 1
ATOM 671 N N . LYS A 1 82 ? -12.199 29.180 -12.203 1.00 69.62 82 LYS A N 1
ATOM 672 C CA . LYS A 1 82 ? -12.225 30.454 -12.968 1.00 69.62 82 LYS A CA 1
ATOM 673 C C . LYS A 1 82 ? -13.383 31.411 -12.640 1.00 69.62 82 LYS A C 1
ATOM 675 O O . LYS A 1 82 ? -13.233 32.609 -12.849 1.00 69.62 82 LYS A O 1
ATOM 680 N N . ASN A 1 83 ? -14.504 30.896 -12.129 1.00 75.50 83 ASN A N 1
ATOM 681 C CA . ASN A 1 83 ? -15.722 31.661 -11.830 1.00 75.50 83 ASN A CA 1
ATOM 682 C C . ASN A 1 83 ? -16.089 31.665 -10.325 1.00 75.50 83 ASN A C 1
ATOM 684 O O . ASN A 1 83 ? -17.267 31.767 -9.988 1.00 75.50 83 ASN A O 1
ATOM 688 N N . CYS A 1 84 ? -15.127 31.476 -9.412 1.00 72.62 84 CYS A N 1
ATOM 689 C CA . CYS A 1 84 ? -15.362 31.502 -7.960 1.00 72.62 84 CYS A CA 1
ATOM 690 C C . CYS A 1 84 ? -14.690 32.712 -7.289 1.00 72.62 84 CYS A C 1
ATOM 692 O O . CYS A 1 84 ? -13.472 32.835 -7.333 1.00 72.62 84 CYS A O 1
ATOM 694 N N . ASP A 1 85 ? -15.460 33.519 -6.550 1.00 78.88 85 ASP A N 1
ATOM 695 C CA . ASP A 1 85 ? -14.953 34.673 -5.775 1.00 78.88 85 ASP A CA 1
ATOM 696 C C . ASP A 1 85 ? -14.117 34.293 -4.529 1.00 78.88 85 ASP A C 1
ATOM 698 O O . ASP A 1 85 ? -13.632 35.165 -3.808 1.00 78.88 85 ASP A O 1
ATOM 702 N N . LEU A 1 86 ? -13.988 32.996 -4.224 1.00 82.19 86 LEU A N 1
ATOM 703 C CA . LEU A 1 86 ? -13.344 32.474 -3.014 1.00 82.19 86 LEU A CA 1
ATOM 704 C C . LEU A 1 86 ? -12.104 31.645 -3.350 1.00 82.19 86 LEU A C 1
ATOM 706 O O . LEU A 1 86 ? -12.175 30.715 -4.156 1.00 82.19 86 LEU A O 1
ATOM 710 N N . ASP A 1 87 ? -11.006 31.912 -2.640 1.00 83.44 87 ASP A N 1
ATOM 711 C CA . ASP A 1 87 ? -9.775 31.124 -2.729 1.00 83.44 87 ASP A CA 1
ATOM 712 C C . ASP A 1 87 ? -9.989 29.669 -2.261 1.00 83.44 87 ASP A C 1
ATOM 714 O O . ASP A 1 87 ? -10.826 29.360 -1.402 1.00 83.44 87 ASP A O 1
ATOM 718 N N . LYS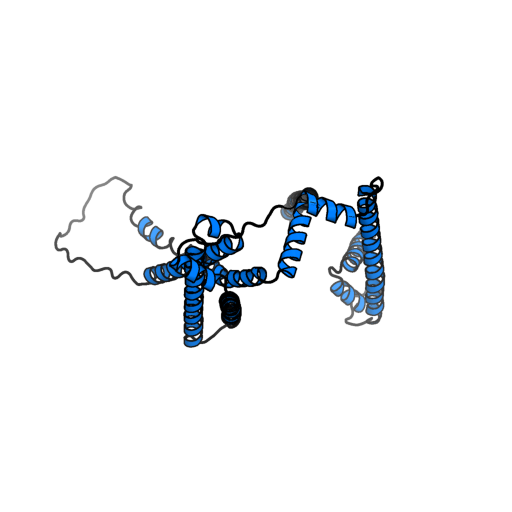 A 1 88 ? -9.154 28.764 -2.778 1.00 83.19 88 LYS A N 1
ATOM 719 C CA . LYS A 1 88 ? -9.121 27.338 -2.445 1.00 83.19 88 LYS A CA 1
ATOM 720 C C . LYS A 1 88 ? -9.042 27.090 -0.936 1.00 83.19 88 LYS A C 1
ATOM 722 O O . LYS A 1 88 ? -9.731 26.202 -0.431 1.00 83.19 88 LYS A O 1
ATOM 727 N N . ASN A 1 89 ? -8.258 27.879 -0.196 1.00 87.56 89 ASN A N 1
ATOM 728 C CA . ASN A 1 89 ? -8.152 27.724 1.257 1.00 87.56 89 ASN A CA 1
ATOM 729 C C . ASN A 1 89 ? -9.441 28.154 1.972 1.00 87.56 89 ASN A C 1
ATOM 731 O O . ASN A 1 89 ? -9.902 27.455 2.875 1.00 87.56 89 ASN A O 1
ATOM 735 N N . GLN A 1 90 ? -10.064 29.255 1.539 1.00 90.25 90 GLN A N 1
ATOM 736 C CA . GLN A 1 90 ? -11.341 29.724 2.089 1.00 90.25 90 GLN A CA 1
ATOM 737 C C . GLN A 1 90 ? -12.448 28.690 1.856 1.00 90.25 90 GLN A C 1
ATOM 739 O O . GLN A 1 90 ? -13.146 28.318 2.801 1.00 90.25 90 GLN A O 1
ATOM 744 N N . ARG A 1 91 ? -12.559 28.162 0.627 1.00 87.19 91 ARG A N 1
ATOM 745 C CA . ARG A 1 91 ? -13.517 27.103 0.279 1.00 87.19 91 ARG A CA 1
ATOM 746 C C . ARG A 1 91 ? -13.317 25.857 1.142 1.00 87.19 91 ARG A C 1
ATOM 748 O O . ARG A 1 91 ? -14.294 25.373 1.704 1.00 87.19 91 ARG A O 1
ATOM 755 N N . ASN A 1 92 ? -12.082 25.376 1.305 1.00 87.94 92 ASN A N 1
ATOM 756 C CA . ASN A 1 92 ? -11.785 24.205 2.140 1.00 87.94 92 ASN A CA 1
ATOM 757 C C . ASN A 1 92 ? -12.199 24.415 3.609 1.00 87.94 92 ASN A C 1
ATOM 759 O O . ASN A 1 92 ? -12.803 23.526 4.212 1.00 87.94 92 ASN A O 1
ATOM 763 N N . CYS A 1 93 ? -11.925 25.592 4.180 1.00 91.62 93 CYS A N 1
ATOM 764 C CA . CYS A 1 93 ? -12.320 25.934 5.548 1.00 91.62 93 CYS A CA 1
ATOM 765 C C . CYS A 1 93 ? -13.847 26.019 5.717 1.00 91.62 93 CYS A C 1
ATOM 767 O O . CYS A 1 93 ? -14.388 25.463 6.674 1.00 91.62 93 CYS A O 1
ATOM 769 N N . ILE A 1 94 ? -14.550 26.665 4.780 1.00 91.44 94 ILE A N 1
ATOM 770 C CA . ILE A 1 94 ? -16.019 26.778 4.791 1.00 91.44 94 ILE A CA 1
ATOM 771 C C . ILE A 1 94 ? -16.665 25.399 4.606 1.00 91.44 94 ILE A C 1
ATOM 773 O O . ILE A 1 94 ? -17.583 25.037 5.340 1.00 91.44 94 ILE A O 1
ATOM 777 N N . GLU A 1 95 ? -16.163 24.594 3.669 1.00 90.50 95 GLU A N 1
ATOM 778 C CA . GLU A 1 95 ? -16.642 23.233 3.438 1.00 90.50 95 GLU A CA 1
ATOM 779 C C . GLU A 1 95 ? -16.468 22.357 4.686 1.00 90.50 95 GLU A C 1
ATOM 781 O O . GLU A 1 95 ? -17.398 21.645 5.071 1.00 90.50 95 GLU A O 1
ATOM 786 N N . PHE A 1 96 ? -15.315 22.438 5.353 1.00 92.38 96 PHE A N 1
ATOM 787 C CA . PHE A 1 96 ? -15.073 21.730 6.606 1.00 92.38 96 PHE A CA 1
ATOM 788 C C . PHE A 1 96 ? -16.038 22.192 7.710 1.00 92.38 96 PHE A C 1
ATOM 790 O O . PHE A 1 96 ? -16.681 21.356 8.349 1.00 92.38 96 PHE A O 1
ATOM 797 N N . ALA A 1 97 ? -16.213 23.503 7.893 1.00 93.44 97 ALA A N 1
ATOM 798 C CA . ALA A 1 97 ? -17.137 24.058 8.882 1.00 93.44 97 ALA A CA 1
ATOM 799 C C . ALA A 1 97 ? -18.597 23.618 8.652 1.00 93.44 97 ALA A C 1
ATOM 801 O O . ALA A 1 97 ? -19.305 23.327 9.613 1.00 93.44 97 ALA A O 1
ATOM 802 N N . LEU A 1 98 ? -19.040 23.513 7.393 1.00 93.75 98 LEU A N 1
ATOM 803 C CA . LEU A 1 98 ? -20.411 23.121 7.044 1.00 93.75 98 LEU A CA 1
ATOM 804 C C . LEU A 1 98 ? -20.648 21.600 7.022 1.00 93.75 98 LEU A C 1
ATOM 806 O O . LEU A 1 98 ? -21.765 21.155 7.285 1.00 93.75 98 LEU A O 1
ATOM 810 N N . LYS A 1 99 ? -19.639 20.784 6.680 1.00 94.06 99 LYS A N 1
ATOM 811 C CA . LYS A 1 99 ? -19.800 19.324 6.501 1.00 94.06 99 LYS A CA 1
ATOM 812 C C . LYS A 1 99 ? -19.367 18.483 7.705 1.00 94.06 99 LYS A C 1
ATOM 814 O O . LYS A 1 99 ? -19.682 17.288 7.742 1.00 94.06 99 LYS A O 1
ATOM 819 N N . THR A 1 100 ? -18.636 19.049 8.665 1.00 89.38 100 THR A N 1
ATOM 820 C CA . THR A 1 100 ? -18.134 18.288 9.819 1.00 89.38 100 THR A CA 1
ATOM 821 C C . THR A 1 100 ? -19.255 17.770 10.718 1.00 89.38 100 THR A C 1
ATOM 823 O O . THR A 1 100 ? -20.285 18.402 10.936 1.00 89.38 100 THR A O 1
ATOM 826 N N . LYS A 1 101 ? -19.046 16.564 11.253 1.00 89.31 101 LYS A N 1
ATOM 827 C CA . LYS A 1 101 ? -19.946 15.905 12.206 1.00 89.31 101 LYS A CA 1
ATOM 828 C C . LYS A 1 101 ? -19.145 15.527 13.453 1.00 89.31 101 LYS A C 1
ATOM 830 O O . LYS A 1 101 ? -17.984 15.140 13.312 1.00 89.31 101 LYS A O 1
ATOM 835 N N . PRO A 1 102 ? -19.732 15.601 14.660 1.00 88.50 102 PRO A N 1
ATOM 836 C CA . PRO A 1 102 ? -19.015 15.285 15.890 1.00 88.50 102 PRO A CA 1
ATOM 837 C C . PRO A 1 102 ? -18.566 13.818 15.913 1.00 88.50 102 PRO A C 1
ATOM 839 O O . PRO A 1 102 ? -19.344 12.903 15.621 1.00 88.50 102 PRO A O 1
ATOM 842 N N . VAL A 1 103 ? -17.308 13.592 16.297 1.00 83.31 103 VAL A N 1
ATOM 843 C CA . VAL A 1 103 ? -16.724 12.250 16.417 1.00 83.31 103 VAL A CA 1
ATOM 844 C C . VAL A 1 103 ? -17.375 11.509 17.588 1.00 83.31 103 VAL A C 1
ATOM 846 O O . VAL A 1 103 ? -17.363 11.971 18.728 1.00 83.31 103 VAL A O 1
ATOM 849 N N . ARG A 1 104 ? -17.941 10.326 17.325 1.00 80.69 104 ARG A N 1
ATOM 850 C CA . ARG A 1 104 ? -18.594 9.504 18.356 1.00 80.69 104 ARG A CA 1
ATOM 851 C C . ARG A 1 104 ? -17.562 8.698 19.150 1.00 80.69 104 ARG A C 1
ATOM 853 O O . ARG A 1 104 ? -17.131 7.640 18.701 1.00 80.69 104 ARG A O 1
ATOM 860 N N . ARG A 1 105 ? -17.214 9.150 20.359 1.00 82.19 105 ARG A N 1
ATOM 861 C CA . ARG A 1 105 ? -16.416 8.367 21.323 1.00 82.19 105 ARG A CA 1
ATOM 862 C C . ARG A 1 105 ? -17.335 7.576 22.262 1.00 82.19 105 ARG A C 1
ATOM 864 O O . ARG A 1 105 ? -18.194 8.156 22.918 1.00 82.19 105 ARG A O 1
ATOM 871 N N . TYR A 1 106 ? -17.155 6.257 22.343 1.00 83.19 106 TYR A N 1
ATOM 872 C CA . TYR A 1 106 ? -17.872 5.418 23.311 1.00 83.19 106 TYR A CA 1
ATOM 873 C C . TYR A 1 106 ? -17.183 5.441 24.681 1.00 83.19 106 TYR A C 1
ATOM 875 O O . TYR A 1 106 ? -15.972 5.240 24.765 1.00 83.19 106 TYR A O 1
ATOM 883 N N . ILE A 1 107 ? -17.975 5.634 25.741 1.00 86.62 107 ILE A N 1
ATOM 884 C CA . ILE A 1 107 ? -17.547 5.564 27.143 1.00 86.62 107 ILE A CA 1
ATOM 885 C C . ILE A 1 107 ? -18.492 4.589 27.875 1.00 86.62 107 ILE A C 1
ATOM 887 O O . ILE A 1 107 ? -19.714 4.776 27.825 1.00 86.62 107 ILE A O 1
ATOM 891 N N . PRO A 1 108 ? -17.982 3.530 28.530 1.00 88.00 108 PRO A N 1
ATOM 892 C CA . PRO A 1 108 ? -18.813 2.552 29.230 1.00 88.00 108 PRO A CA 1
ATOM 893 C C . PRO A 1 108 ? -19.316 3.071 30.586 1.00 88.00 108 PRO A C 1
ATOM 895 O O . PRO A 1 108 ? -18.623 3.808 31.282 1.00 88.00 108 PRO A O 1
ATOM 898 N N . LYS A 1 109 ? -20.514 2.629 30.997 1.00 85.88 109 LYS A N 1
ATOM 899 C CA . LYS A 1 109 ? -21.140 3.029 32.276 1.00 85.88 109 LYS A CA 1
ATOM 900 C C . LYS A 1 109 ? -20.813 2.102 33.458 1.00 85.88 109 LYS A C 1
ATOM 902 O O . LYS A 1 109 ? -20.860 2.538 34.603 1.00 85.88 109 LYS A O 1
ATOM 907 N N . HIS A 1 110 ? -20.537 0.818 33.212 1.00 90.56 110 HIS A N 1
ATOM 908 C CA . HIS A 1 110 ? -20.357 -0.177 34.277 1.00 90.56 110 HIS A CA 1
ATOM 909 C C . HIS A 1 110 ? -18.925 -0.174 34.834 1.00 90.56 110 HIS A C 1
ATOM 911 O O . HIS A 1 110 ? -17.971 -0.091 34.065 1.00 90.56 110 HIS A O 1
ATOM 917 N N . ARG A 1 111 ? -18.744 -0.325 36.156 1.00 88.56 111 ARG A N 1
ATOM 918 C CA . ARG A 1 111 ? -17.432 -0.132 36.811 1.00 88.56 111 ARG A CA 1
ATOM 919 C C . ARG A 1 111 ? -16.342 -1.107 36.366 1.00 88.56 111 ARG A C 1
ATOM 921 O O . ARG A 1 111 ? -15.216 -0.676 36.134 1.00 88.56 111 ARG A O 1
ATOM 928 N N . ILE A 1 112 ? -16.663 -2.391 36.202 1.00 89.81 112 ILE A N 1
ATOM 929 C CA . ILE A 1 112 ? -15.688 -3.386 35.715 1.00 89.81 112 ILE A CA 1
ATOM 930 C C . ILE A 1 112 ? -15.344 -3.111 34.243 1.00 89.81 112 ILE A C 1
ATOM 932 O O . ILE A 1 112 ? -14.173 -3.078 33.876 1.00 89.81 112 ILE A O 1
ATOM 936 N N . GLN A 1 113 ? -16.357 -2.815 33.420 1.00 90.56 113 GLN A N 1
ATOM 937 C CA . GLN A 1 113 ? -16.171 -2.495 32.001 1.00 90.56 113 GLN A CA 1
ATOM 938 C C . GLN A 1 113 ? -15.330 -1.223 31.819 1.00 90.56 113 GLN A C 1
ATOM 940 O O . GLN A 1 113 ? -14.474 -1.179 30.945 1.00 90.56 113 GLN A O 1
ATOM 945 N N . TYR A 1 114 ? -15.527 -0.212 32.672 1.00 91.69 114 TYR A N 1
ATOM 946 C CA . TYR A 1 114 ? -14.735 1.015 32.679 1.00 91.69 114 TYR A CA 1
ATOM 947 C C . TYR A 1 114 ? -13.265 0.754 33.020 1.00 91.69 114 TYR A C 1
ATOM 949 O O . TYR A 1 114 ? -12.399 1.297 32.343 1.00 91.69 114 TYR A O 1
ATOM 957 N N . LYS A 1 115 ? -12.958 -0.120 33.994 1.00 92.88 115 LYS A N 1
ATOM 958 C CA . LYS A 1 115 ? -11.567 -0.522 34.278 1.00 92.88 115 LYS A CA 1
ATOM 959 C C . LYS A 1 115 ? -10.902 -1.190 33.067 1.00 92.88 115 LYS A C 1
ATOM 961 O O . LYS A 1 115 ? -9.790 -0.811 32.712 1.00 92.88 115 LYS A O 1
ATOM 966 N N . VAL A 1 116 ? -11.587 -2.131 32.408 1.00 92.88 116 VAL A N 1
ATOM 967 C CA . VAL A 1 116 ? -11.062 -2.810 31.204 1.00 92.88 116 VAL A CA 1
ATOM 968 C C . VAL A 1 116 ? -10.900 -1.826 30.042 1.00 92.88 116 VAL A C 1
ATOM 970 O O . VAL A 1 116 ? -9.859 -1.805 29.397 1.00 92.88 116 VAL A O 1
ATOM 973 N N . TRP A 1 117 ? -11.886 -0.958 29.805 1.00 93.31 117 TRP A N 1
ATOM 974 C CA . TRP A 1 117 ? -11.823 0.079 28.772 1.00 93.31 117 TRP A CA 1
ATOM 975 C C . TRP A 1 117 ? -10.695 1.081 29.010 1.00 93.31 117 TRP A C 1
ATOM 977 O O . TRP A 1 117 ? -9.987 1.417 28.066 1.00 93.31 117 TRP A O 1
ATOM 987 N N . TRP A 1 118 ? -10.488 1.516 30.255 1.00 92.62 118 TRP A N 1
ATOM 988 C CA . TRP A 1 118 ? -9.398 2.418 30.622 1.00 92.62 118 TRP A CA 1
ATOM 989 C C . TRP A 1 118 ? -8.027 1.769 30.386 1.00 92.62 118 TRP A C 1
ATOM 991 O O . TRP A 1 118 ? -7.142 2.411 29.833 1.00 92.62 118 TRP A O 1
ATOM 1001 N N . PHE A 1 119 ? -7.876 0.479 30.712 1.00 94.44 119 PHE A N 1
ATOM 1002 C CA . PHE A 1 119 ? -6.660 -0.287 30.427 1.00 94.44 119 PHE A CA 1
ATOM 1003 C C . PHE A 1 119 ? -6.405 -0.455 28.919 1.00 94.44 119 PHE A C 1
ATOM 1005 O O . PHE A 1 119 ? -5.325 -0.120 28.439 1.00 94.44 119 PHE A O 1
ATOM 1012 N N . VAL A 1 120 ? -7.406 -0.904 28.155 1.00 92.81 120 VAL A N 1
ATOM 1013 C CA . VAL A 1 120 ? -7.302 -1.130 26.698 1.00 92.81 120 VAL A CA 1
ATOM 1014 C C . VAL A 1 120 ? -7.085 0.169 25.915 1.00 92.81 120 VAL A C 1
ATOM 1016 O O . VAL A 1 120 ? -6.430 0.161 24.881 1.00 92.81 120 VAL A O 1
ATOM 1019 N N . THR A 1 121 ? -7.618 1.288 26.410 1.00 91.75 121 THR A N 1
ATOM 1020 C CA . THR A 1 121 ? -7.447 2.630 25.820 1.00 91.75 121 THR A CA 1
ATOM 1021 C C . THR A 1 121 ? -6.149 3.311 26.290 1.00 91.75 121 THR A C 1
ATOM 1023 O O . THR A 1 121 ? -5.861 4.442 25.902 1.00 91.75 121 THR A O 1
ATOM 1026 N N . SER A 1 122 ? -5.367 2.670 27.165 1.00 94.06 122 SER A N 1
ATOM 1027 C CA . SER A 1 122 ? -4.145 3.265 27.704 1.00 94.06 122 SER A CA 1
ATOM 1028 C C . SER A 1 122 ? -3.005 3.225 26.683 1.00 94.06 122 SER A C 1
ATOM 1030 O O . SER A 1 122 ? -2.781 2.220 26.008 1.00 94.06 122 SER A O 1
ATOM 1032 N N . GLN A 1 123 ? -2.225 4.307 26.618 1.00 93.56 123 GLN A N 1
ATOM 1033 C CA . GLN A 1 123 ? -1.045 4.370 25.753 1.00 93.56 123 GLN A CA 1
ATOM 1034 C C . GLN A 1 123 ? -0.061 3.201 25.979 1.00 93.56 123 GLN A C 1
ATOM 1036 O O . GLN A 1 123 ? 0.363 2.610 24.986 1.00 93.56 123 GLN A O 1
ATOM 1041 N N . PRO A 1 124 ? 0.270 2.775 27.221 1.00 94.62 124 PRO A N 1
ATOM 1042 C CA . PRO A 1 124 ? 1.153 1.626 27.438 1.00 94.62 124 PRO A CA 1
ATOM 1043 C C . PRO A 1 124 ? 0.647 0.321 26.808 1.00 94.62 124 PRO A C 1
ATOM 1045 O O . PRO A 1 124 ? 1.458 -0.439 26.283 1.00 94.62 124 PRO A O 1
ATOM 1048 N N . PHE A 1 125 ? -0.669 0.073 26.804 1.00 94.00 125 PHE A N 1
ATOM 1049 C CA . PHE A 1 125 ? -1.253 -1.098 26.142 1.00 94.00 125 PHE A CA 1
ATOM 1050 C C . PHE A 1 125 ? -1.047 -1.037 24.620 1.00 94.00 125 PHE A C 1
ATOM 1052 O O . PHE A 1 125 ? -0.578 -2.004 24.021 1.00 94.00 125 PHE A O 1
ATOM 1059 N N . GLU A 1 126 ? -1.294 0.121 23.999 1.00 92.19 126 GLU A N 1
ATOM 1060 C CA . GLU A 1 126 ? -1.049 0.333 22.565 1.00 92.19 126 GLU A CA 1
ATOM 1061 C C . GLU A 1 126 ? 0.440 0.178 22.193 1.00 92.19 126 GLU A C 1
ATOM 1063 O O . GLU A 1 126 ? 0.765 -0.456 21.186 1.00 92.19 126 GLU A O 1
ATOM 1068 N N . TYR A 1 127 ? 1.367 0.694 23.015 1.00 93.25 127 TYR A N 1
ATOM 1069 C CA . TYR A 1 127 ? 2.808 0.477 22.822 1.00 93.25 127 TYR A CA 1
ATOM 1070 C C . TYR A 1 127 ? 3.213 -0.993 22.997 1.00 93.25 127 TYR A C 1
ATOM 1072 O O . TYR A 1 127 ? 4.008 -1.483 22.196 1.00 93.25 127 TYR A O 1
ATOM 1080 N N . ALA A 1 128 ? 2.658 -1.713 23.976 1.00 94.94 128 ALA A N 1
ATOM 1081 C CA . ALA A 1 128 ? 2.961 -3.128 24.195 1.00 94.94 128 ALA A CA 1
ATOM 1082 C C . ALA A 1 128 ? 2.538 -3.997 22.999 1.00 94.94 128 ALA A C 1
ATOM 1084 O O . ALA A 1 128 ? 3.349 -4.765 22.481 1.00 94.94 128 ALA A O 1
ATOM 1085 N N . ILE A 1 129 ? 1.309 -3.823 22.498 1.00 93.81 129 ILE A N 1
ATOM 1086 C CA . ILE A 1 129 ? 0.824 -4.512 21.290 1.00 93.81 129 ILE A CA 1
ATOM 1087 C C . ILE A 1 129 ? 1.695 -4.176 20.071 1.00 93.81 129 ILE A C 1
ATOM 1089 O O . ILE A 1 129 ? 2.075 -5.071 19.317 1.00 93.81 129 ILE A O 1
ATOM 1093 N N . PHE A 1 130 ? 2.061 -2.905 19.888 1.00 92.62 130 PHE A N 1
ATOM 1094 C CA . PHE A 1 130 ? 2.927 -2.473 18.790 1.00 92.62 130 PHE A CA 1
ATOM 1095 C C . PHE A 1 130 ? 4.313 -3.142 18.830 1.00 92.62 130 PHE A C 1
ATOM 1097 O O . PHE A 1 130 ? 4.781 -3.652 17.811 1.00 92.62 130 PHE A O 1
ATOM 1104 N N . ILE A 1 131 ? 4.946 -3.203 20.007 1.00 94.00 131 ILE A N 1
ATOM 1105 C CA . ILE A 1 131 ? 6.235 -3.884 20.201 1.00 94.00 131 ILE A CA 1
ATOM 1106 C C . ILE A 1 131 ? 6.100 -5.385 19.909 1.00 94.00 131 ILE A C 1
ATOM 1108 O O . ILE A 1 131 ? 6.941 -5.947 19.211 1.00 94.00 131 ILE A O 1
ATOM 1112 N N . LEU A 1 132 ? 5.020 -6.032 20.356 1.00 93.94 132 LEU A N 1
ATOM 1113 C CA . LEU A 1 132 ? 4.761 -7.449 20.074 1.00 93.94 132 LEU A CA 1
ATOM 1114 C C . LEU A 1 132 ? 4.585 -7.736 18.574 1.00 93.94 132 LEU A C 1
ATOM 1116 O O . LEU A 1 132 ? 5.088 -8.751 18.096 1.00 93.94 132 LEU A O 1
ATOM 1120 N N . ILE A 1 133 ? 3.942 -6.843 17.809 1.00 93.12 133 ILE A N 1
ATOM 1121 C CA . ILE A 1 133 ? 3.870 -6.958 16.338 1.00 93.12 133 ILE A CA 1
ATOM 1122 C C . ILE A 1 133 ? 5.272 -6.854 15.726 1.00 93.12 133 ILE A C 1
ATOM 1124 O O . ILE A 1 133 ? 5.614 -7.640 14.841 1.00 93.12 133 ILE A O 1
ATOM 1128 N N . MET A 1 134 ? 6.106 -5.928 16.208 1.00 92.50 134 MET A N 1
ATOM 1129 C CA . MET A 1 134 ? 7.476 -5.765 15.715 1.00 92.50 134 MET A CA 1
ATOM 1130 C C . MET A 1 134 ? 8.333 -7.011 15.993 1.00 92.50 134 MET A C 1
ATOM 1132 O O . MET A 1 134 ? 8.993 -7.511 15.084 1.00 92.50 134 MET A O 1
ATOM 1136 N N . ILE A 1 135 ? 8.271 -7.579 17.203 1.00 94.31 135 ILE A N 1
ATOM 1137 C CA . ILE A 1 135 ? 9.009 -8.810 17.528 1.00 94.31 135 ILE A CA 1
ATOM 1138 C C . ILE A 1 135 ? 8.458 -9.996 16.717 1.00 94.31 135 ILE A C 1
ATOM 1140 O O . ILE A 1 135 ? 9.246 -10.740 16.138 1.00 94.31 135 ILE A O 1
ATOM 1144 N N . ASN A 1 136 ? 7.132 -10.136 16.567 1.00 91.94 136 ASN A N 1
ATOM 1145 C CA . ASN A 1 136 ? 6.540 -11.183 15.722 1.00 91.94 136 ASN A CA 1
ATOM 1146 C C . ASN A 1 136 ? 6.982 -11.062 14.254 1.00 91.94 136 ASN A C 1
ATOM 1148 O O . ASN A 1 136 ? 7.236 -12.076 13.609 1.00 91.94 136 ASN A O 1
ATOM 1152 N N . THR A 1 137 ? 7.146 -9.837 13.750 1.00 92.06 137 THR A N 1
ATOM 1153 C CA . THR A 1 137 ? 7.691 -9.570 12.410 1.00 92.06 137 THR A CA 1
ATOM 1154 C C . THR A 1 137 ? 9.118 -10.103 12.268 1.00 92.06 137 THR A C 1
ATOM 1156 O O . THR A 1 137 ? 9.419 -10.795 11.298 1.00 92.06 137 THR A O 1
ATOM 1159 N N . ILE A 1 138 ? 9.979 -9.852 13.259 1.00 93.56 138 ILE A N 1
ATOM 1160 C CA . ILE A 1 138 ? 11.355 -10.370 13.286 1.00 93.56 138 ILE A CA 1
ATOM 1161 C C . ILE A 1 138 ? 11.341 -11.908 13.351 1.00 93.56 138 ILE A C 1
ATOM 1163 O O . ILE A 1 138 ? 12.048 -12.559 12.588 1.00 93.56 138 ILE A O 1
ATOM 1167 N N . THR A 1 139 ? 10.475 -12.516 14.170 1.00 91.69 139 THR A N 1
ATOM 1168 C CA . THR A 1 139 ? 10.289 -13.982 14.230 1.00 91.69 139 THR A CA 1
ATOM 1169 C C . THR A 1 139 ? 9.874 -14.595 12.890 1.00 91.69 139 THR A C 1
ATOM 1171 O O . THR A 1 139 ? 10.291 -15.709 12.577 1.00 91.69 139 THR A O 1
ATOM 1174 N N . LEU A 1 140 ? 9.068 -13.893 12.088 1.00 89.69 140 LEU A N 1
ATOM 1175 C CA . LEU A 1 140 ? 8.696 -14.335 10.740 1.00 89.69 140 LEU A CA 1
ATOM 1176 C C . LEU A 1 140 ? 9.864 -14.189 9.750 1.00 89.69 140 LEU A C 1
ATOM 1178 O O . LEU A 1 140 ? 10.083 -15.090 8.944 1.00 89.69 140 LEU A O 1
ATOM 1182 N N . ALA A 1 141 ? 10.634 -13.100 9.842 1.00 91.62 141 ALA A N 1
ATOM 1183 C CA . ALA A 1 141 ? 11.791 -12.831 8.983 1.00 91.62 141 ALA A CA 1
ATOM 1184 C C . ALA A 1 141 ? 13.011 -13.732 9.267 1.00 91.62 141 ALA A C 1
ATOM 1186 O O . ALA A 1 141 ? 13.836 -13.941 8.384 1.00 91.62 141 ALA A O 1
ATOM 1187 N N . MET A 1 142 ? 13.124 -14.285 10.479 1.00 92.31 142 MET A N 1
ATOM 1188 C CA . MET A 1 142 ? 14.232 -15.159 10.889 1.00 92.31 142 MET A CA 1
ATOM 1189 C C . MET A 1 142 ? 14.189 -16.588 10.309 1.00 92.31 142 MET A C 1
ATOM 1191 O O . MET A 1 142 ? 15.150 -17.336 10.486 1.00 92.31 142 MET A O 1
ATOM 1195 N N . LYS A 1 143 ? 13.111 -17.008 9.630 1.00 89.25 143 LYS A N 1
ATOM 1196 C CA . LYS A 1 143 ? 13.037 -18.353 9.025 1.00 89.25 143 LYS A CA 1
ATOM 1197 C C . LYS A 1 143 ? 13.973 -18.463 7.816 1.00 89.25 143 LYS A C 1
ATOM 1199 O O . LYS A 1 143 ? 13.887 -17.652 6.897 1.00 89.25 143 LYS A O 1
ATOM 1204 N N . PHE A 1 144 ? 14.821 -19.494 7.783 1.00 93.25 144 PHE A N 1
ATOM 1205 C CA . PHE A 1 144 ? 15.819 -19.691 6.723 1.00 93.25 144 PHE A CA 1
ATOM 1206 C C . PHE A 1 144 ? 15.854 -21.129 6.180 1.00 93.25 144 PHE A C 1
ATOM 1208 O O . PHE A 1 144 ? 15.372 -22.082 6.794 1.00 93.25 144 PHE A O 1
ATOM 1215 N N . TYR A 1 145 ? 16.416 -21.294 4.980 1.00 92.31 145 TYR A N 1
ATOM 1216 C CA . TYR A 1 145 ? 16.481 -22.590 4.304 1.00 92.31 145 TYR A CA 1
ATOM 1217 C C . TYR A 1 145 ? 17.493 -23.534 4.978 1.00 92.31 145 TYR A C 1
ATOM 1219 O O . TYR A 1 145 ? 18.620 -23.136 5.255 1.00 92.31 145 TYR A O 1
ATOM 1227 N N . ARG A 1 146 ? 17.102 -24.800 5.201 1.00 89.75 146 ARG A N 1
ATOM 1228 C CA . ARG A 1 146 ? 17.881 -25.828 5.937 1.00 89.75 146 ARG A CA 1
ATOM 1229 C C . ARG A 1 146 ? 18.194 -25.473 7.405 1.00 89.75 146 ARG A C 1
ATOM 1231 O O . ARG A 1 146 ? 19.228 -25.874 7.933 1.00 89.75 146 ARG A O 1
ATOM 1238 N N . GLN A 1 147 ? 17.283 -24.771 8.077 1.00 91.50 147 GLN A N 1
ATOM 1239 C CA . GLN A 1 147 ? 17.340 -24.553 9.528 1.00 91.50 147 GLN A CA 1
ATOM 1240 C C . GLN A 1 147 ? 17.216 -25.865 10.345 1.00 91.50 147 GLN A C 1
ATOM 1242 O O . GLN A 1 147 ? 16.539 -26.797 9.899 1.00 91.50 147 GLN A O 1
ATOM 1247 N N . PRO A 1 148 ? 17.840 -25.964 11.538 1.00 94.94 148 PRO A N 1
ATOM 1248 C CA . PRO A 1 148 ? 17.722 -27.142 12.398 1.00 94.94 148 PRO A CA 1
ATOM 1249 C C . PRO A 1 148 ? 16.310 -27.289 12.997 1.00 94.94 148 PRO A C 1
ATOM 1251 O O . PRO A 1 148 ? 15.539 -26.326 13.083 1.00 94.94 148 PRO A O 1
ATOM 1254 N N . LYS A 1 149 ? 15.963 -28.513 13.419 1.00 92.31 149 LYS A N 1
ATOM 1255 C CA . LYS A 1 149 ? 14.616 -28.851 13.920 1.00 92.31 149 LYS A CA 1
ATOM 1256 C C . LYS A 1 149 ? 14.247 -28.063 15.179 1.00 92.31 149 LYS A C 1
ATOM 1258 O O . LYS A 1 149 ? 13.242 -27.364 15.162 1.00 92.31 149 LYS A O 1
ATOM 1263 N N . GLU A 1 150 ? 15.120 -28.058 16.185 1.00 93.06 150 GLU A N 1
ATOM 1264 C CA . GLU A 1 150 ? 14.922 -27.324 17.448 1.00 93.06 150 GLU A CA 1
ATOM 1265 C C . GLU A 1 150 ? 14.650 -25.826 17.227 1.00 93.06 150 GLU A C 1
ATOM 1267 O O . GLU A 1 150 ? 13.770 -25.240 17.854 1.00 93.06 150 GLU A O 1
ATOM 1272 N N . TYR A 1 151 ? 15.350 -25.201 16.273 1.00 93.25 151 TYR A N 1
ATOM 1273 C CA . TYR A 1 151 ? 15.126 -23.798 15.912 1.00 93.25 151 TYR A CA 1
ATOM 1274 C C . TYR A 1 151 ? 13.760 -23.580 15.246 1.00 93.25 151 TYR A C 1
ATOM 1276 O O . TYR A 1 151 ? 13.092 -22.577 15.494 1.00 93.25 151 TYR A O 1
ATOM 1284 N N . THR A 1 152 ? 13.314 -24.537 14.428 1.00 90.12 152 THR A N 1
ATOM 1285 C CA . THR A 1 152 ? 11.974 -24.518 13.822 1.00 90.12 152 THR A CA 1
ATOM 1286 C C . THR A 1 152 ? 10.892 -24.594 14.897 1.00 90.12 152 THR A C 1
ATOM 1288 O O . THR A 1 152 ? 9.980 -23.770 14.902 1.00 90.12 152 THR A O 1
ATOM 1291 N N . GLU A 1 153 ? 11.035 -25.534 15.832 1.00 89.88 153 GLU A N 1
ATOM 1292 C CA . GLU A 1 153 ? 10.114 -25.741 16.952 1.00 89.88 153 GLU A CA 1
ATOM 1293 C C . GLU A 1 153 ? 10.058 -24.506 17.862 1.00 89.88 153 GLU A C 1
ATOM 1295 O O . GLU A 1 153 ? 8.970 -24.004 18.143 1.00 89.88 153 GLU A O 1
ATOM 1300 N N . ALA A 1 154 ? 11.207 -23.927 18.226 1.00 92.81 154 ALA A N 1
ATOM 1301 C CA . ALA A 1 154 ? 11.273 -22.692 19.009 1.00 92.81 154 ALA A CA 1
ATOM 1302 C C . ALA A 1 154 ? 10.573 -21.506 18.313 1.00 92.81 154 ALA A C 1
ATOM 1304 O O . ALA A 1 154 ? 9.808 -20.774 18.949 1.00 92.81 154 ALA A O 1
ATOM 1305 N N . LEU A 1 155 ? 10.781 -21.324 17.000 1.00 91.31 155 LEU A N 1
ATOM 1306 C CA . LEU A 1 155 ? 10.093 -20.282 16.230 1.00 91.31 155 LEU A CA 1
ATOM 1307 C C . LEU A 1 155 ? 8.581 -20.524 16.133 1.00 91.31 155 LEU A C 1
ATOM 1309 O O . LEU A 1 155 ? 7.813 -19.559 16.141 1.00 91.31 155 LEU A O 1
ATOM 1313 N N . ASP A 1 156 ? 8.126 -21.771 16.023 1.00 87.19 156 ASP A N 1
ATOM 1314 C CA . ASP A 1 156 ? 6.698 -22.079 15.919 1.00 87.19 156 ASP A CA 1
ATOM 1315 C C . ASP A 1 156 ? 5.975 -21.996 17.277 1.00 87.19 156 ASP A C 1
ATOM 1317 O O . ASP A 1 156 ? 4.876 -21.436 17.329 1.00 87.19 156 ASP A O 1
ATOM 1321 N N . ILE A 1 157 ? 6.628 -22.367 18.388 1.00 90.25 157 ILE A N 1
ATOM 1322 C CA . ILE A 1 157 ? 6.171 -22.063 19.759 1.00 90.25 157 ILE A CA 1
ATOM 1323 C C . ILE A 1 157 ? 6.026 -20.547 19.949 1.00 90.25 157 ILE A C 1
ATOM 1325 O O . ILE A 1 157 ? 4.990 -20.068 20.412 1.00 90.25 157 ILE A O 1
ATOM 1329 N N . LEU A 1 158 ? 7.026 -19.763 19.539 1.00 91.69 158 LEU A N 1
ATOM 1330 C CA . LEU A 1 158 ? 6.982 -18.307 19.671 1.00 91.69 158 LEU A CA 1
ATOM 1331 C C . LEU A 1 158 ? 5.852 -17.683 18.822 1.00 91.69 158 LEU A C 1
ATOM 1333 O O . LEU A 1 158 ? 5.154 -16.775 19.277 1.00 91.69 158 LEU A O 1
ATOM 1337 N N . ASN A 1 159 ? 5.591 -18.215 17.622 1.00 89.12 159 ASN A N 1
ATOM 1338 C CA . ASN A 1 159 ? 4.432 -17.823 16.810 1.00 89.12 159 ASN A CA 1
ATOM 1339 C C . ASN A 1 159 ? 3.083 -18.196 17.455 1.00 89.12 159 ASN A C 1
ATOM 1341 O O . ASN A 1 159 ? 2.119 -17.433 17.317 1.00 89.12 159 ASN A O 1
ATOM 1345 N N . MET A 1 160 ? 2.999 -19.323 18.169 1.00 88.69 160 MET A N 1
ATOM 1346 C CA . MET A 1 160 ? 1.816 -19.693 18.954 1.00 88.69 160 MET A CA 1
ATOM 1347 C C . MET A 1 160 ? 1.582 -18.690 20.095 1.00 88.69 160 MET A C 1
ATOM 1349 O O . MET A 1 160 ? 0.474 -18.173 20.233 1.00 88.69 160 MET A O 1
ATOM 1353 N N . ILE A 1 161 ? 2.635 -18.319 20.836 1.00 92.88 161 ILE A N 1
ATOM 1354 C CA . ILE A 1 161 ? 2.568 -17.312 21.911 1.00 92.88 161 ILE A CA 1
ATOM 1355 C C . ILE A 1 161 ? 2.046 -15.971 21.377 1.00 92.88 161 ILE A C 1
ATOM 1357 O O . ILE A 1 161 ? 1.086 -15.430 21.925 1.00 92.88 161 ILE A O 1
ATOM 1361 N N . PHE A 1 162 ? 2.599 -15.452 20.274 1.00 92.31 162 PHE A N 1
ATOM 1362 C CA . PHE A 1 162 ? 2.090 -14.210 19.674 1.00 92.31 162 PHE A CA 1
ATOM 1363 C C . PHE A 1 162 ? 0.618 -14.316 19.267 1.00 92.31 162 PHE A C 1
ATOM 1365 O O . PHE A 1 162 ? -0.152 -13.381 19.474 1.00 92.31 162 PHE A O 1
ATOM 1372 N N . THR A 1 163 ? 0.208 -15.463 18.724 1.00 90.38 163 THR A N 1
ATOM 1373 C CA . THR A 1 163 ? -1.189 -15.709 18.348 1.00 90.38 163 THR A CA 1
ATOM 1374 C C . THR A 1 163 ? -2.120 -15.667 19.560 1.00 90.38 163 THR A C 1
ATOM 1376 O O . THR A 1 163 ? -3.160 -15.013 19.499 1.00 90.38 163 THR A O 1
ATOM 1379 N N . ALA A 1 164 ? -1.721 -16.277 20.679 1.00 92.19 164 ALA A N 1
ATOM 1380 C CA . ALA A 1 164 ? -2.467 -16.217 21.932 1.00 92.19 164 ALA A CA 1
ATOM 1381 C C . ALA A 1 164 ? -2.569 -14.781 22.481 1.00 92.19 164 ALA A C 1
ATOM 1383 O O . ALA A 1 164 ? -3.646 -14.359 22.898 1.00 92.19 164 ALA A O 1
ATOM 1384 N N . VAL A 1 165 ? -1.489 -13.991 22.428 1.00 94.19 165 VAL A N 1
ATOM 1385 C CA . VAL A 1 165 ? -1.510 -12.601 22.917 1.00 94.19 165 VAL A CA 1
ATOM 1386 C C . VAL A 1 165 ? -2.401 -11.697 22.053 1.00 94.19 165 VAL A C 1
ATOM 1388 O O . VAL A 1 165 ? -3.158 -10.900 22.604 1.00 94.19 165 VAL A O 1
ATOM 1391 N N . PHE A 1 166 ? -2.406 -11.854 20.724 1.00 93.00 166 PHE A N 1
ATOM 1392 C CA . PHE A 1 166 ? -3.340 -11.118 19.857 1.00 93.00 166 PHE A CA 1
ATOM 1393 C C . PHE A 1 166 ? -4.799 -11.578 20.026 1.00 93.00 166 PHE A C 1
ATOM 1395 O O . PHE A 1 166 ? -5.715 -10.758 19.972 1.00 93.00 166 PHE A O 1
ATOM 1402 N N . ALA A 1 167 ? -5.044 -12.859 20.321 1.00 92.44 167 ALA A N 1
ATOM 1403 C CA . ALA A 1 167 ? -6.379 -13.322 20.702 1.00 92.44 167 ALA A CA 1
ATOM 1404 C C . ALA A 1 167 ? -6.850 -12.689 22.029 1.00 92.44 167 ALA A C 1
ATOM 1406 O O . ALA A 1 167 ? -8.009 -12.285 22.142 1.00 92.44 167 ALA A O 1
ATOM 1407 N N . LEU A 1 168 ? -5.956 -12.525 23.012 1.00 94.50 168 LEU A N 1
ATOM 1408 C CA . LEU A 1 168 ? -6.253 -11.807 24.257 1.00 94.50 168 LEU A CA 1
ATOM 1409 C C . LEU A 1 168 ? -6.491 -10.304 24.028 1.00 94.50 168 LEU A C 1
ATOM 1411 O O . LEU A 1 168 ? -7.412 -9.749 24.626 1.00 94.50 168 LEU A O 1
ATOM 1415 N N . GLU A 1 169 ? -5.738 -9.649 23.134 1.00 94.75 169 GLU A N 1
ATOM 1416 C CA . GLU A 1 169 ? -5.996 -8.260 22.710 1.00 94.75 169 GLU A CA 1
ATOM 1417 C C . GLU A 1 169 ? -7.435 -8.099 22.193 1.00 94.75 169 GLU A C 1
ATOM 1419 O O . GLU A 1 169 ? -8.165 -7.215 22.655 1.00 94.75 169 GLU A O 1
ATOM 1424 N N . PHE A 1 170 ? -7.864 -8.989 21.291 1.00 93.94 170 PHE A N 1
ATOM 1425 C CA . PHE A 1 170 ? -9.236 -9.037 20.785 1.00 93.94 170 PHE A CA 1
ATOM 1426 C C . PHE A 1 170 ? -10.262 -9.196 21.915 1.00 93.94 170 PHE A C 1
ATOM 1428 O O . PHE A 1 170 ? -11.206 -8.407 21.997 1.00 93.94 170 PHE A O 1
ATOM 1435 N N . VAL A 1 171 ? -10.070 -10.165 22.818 1.00 94.56 171 VAL A N 1
ATOM 1436 C CA . VAL A 1 171 ? -10.991 -10.416 23.941 1.00 94.56 171 VAL A CA 1
ATOM 1437 C C . VAL A 1 171 ? -11.102 -9.194 24.859 1.00 94.56 171 VAL A C 1
ATOM 1439 O O . VAL A 1 171 ? -12.216 -8.786 25.203 1.00 94.56 171 VAL A O 1
ATOM 1442 N N . PHE A 1 172 ? -9.983 -8.550 25.210 1.00 94.38 172 PHE A N 1
ATOM 1443 C CA . PHE A 1 172 ? -9.999 -7.342 26.038 1.00 94.38 172 PHE A CA 1
ATOM 1444 C C . PHE A 1 172 ? -10.697 -6.166 25.339 1.00 94.38 172 PHE A C 1
ATOM 1446 O O . PHE A 1 172 ? -11.520 -5.489 25.962 1.00 94.38 172 PHE A O 1
ATOM 1453 N N . LYS A 1 173 ? -10.448 -5.941 24.041 1.00 92.62 173 LYS A N 1
ATOM 1454 C CA . LYS A 1 173 ? -11.152 -4.905 23.265 1.00 92.62 173 LYS A CA 1
ATOM 1455 C C . LYS A 1 173 ? -12.649 -5.184 23.139 1.00 92.62 173 LYS A C 1
ATOM 1457 O O . LYS A 1 173 ? -13.453 -4.264 23.307 1.00 92.62 173 LYS A O 1
ATOM 1462 N N . LEU A 1 174 ? -13.048 -6.430 22.891 1.00 93.44 174 LEU A N 1
ATOM 1463 C CA . LEU A 1 174 ? -14.457 -6.812 22.801 1.00 93.44 174 LEU A CA 1
ATOM 1464 C C . LEU A 1 174 ? -15.179 -6.585 24.141 1.00 93.44 174 LEU A C 1
ATOM 1466 O O . LEU A 1 174 ? -16.280 -6.024 24.159 1.00 93.44 174 LEU A O 1
ATOM 1470 N N . ALA A 1 175 ? -14.534 -6.936 25.259 1.00 92.44 175 ALA A N 1
ATOM 1471 C CA . ALA A 1 175 ? -15.033 -6.679 26.610 1.00 92.44 175 ALA A CA 1
ATOM 1472 C C . ALA A 1 175 ? -15.128 -5.174 26.938 1.00 92.44 175 ALA A C 1
ATOM 1474 O O . ALA A 1 175 ? -16.100 -4.741 27.561 1.00 92.44 175 ALA A O 1
ATOM 1475 N N . ALA A 1 176 ? -14.166 -4.362 26.488 1.00 91.12 176 ALA A N 1
ATOM 1476 C CA . ALA A 1 176 ? -14.178 -2.910 26.659 1.00 91.12 176 ALA A CA 1
ATOM 1477 C C . ALA A 1 176 ? -15.308 -2.229 25.863 1.00 91.12 176 ALA A C 1
ATOM 1479 O O . ALA A 1 176 ? -16.139 -1.515 26.433 1.00 91.12 176 ALA A O 1
ATOM 1480 N N . PHE A 1 177 ? -15.348 -2.438 24.544 1.00 89.12 177 PHE A N 1
ATOM 1481 C CA . PHE A 1 177 ? -16.184 -1.655 23.627 1.00 89.12 177 PHE A CA 1
ATOM 1482 C C . PHE A 1 177 ? -17.594 -2.218 23.419 1.00 89.12 177 PHE A C 1
ATOM 1484 O O . PHE A 1 177 ? -18.494 -1.446 23.073 1.00 89.12 177 PHE A O 1
ATOM 1491 N N . ARG A 1 178 ? -17.810 -3.517 23.691 1.00 87.75 178 ARG A N 1
ATOM 1492 C CA . ARG A 1 178 ? -19.030 -4.284 23.364 1.00 87.75 178 ARG A CA 1
ATOM 1493 C C . ARG A 1 178 ? -19.209 -4.461 21.848 1.00 87.75 178 ARG A C 1
ATOM 1495 O O . ARG A 1 178 ? -18.862 -3.576 21.067 1.00 87.75 178 ARG A O 1
ATOM 1502 N N . PHE A 1 179 ? -19.828 -5.573 21.439 1.00 88.50 179 PHE A N 1
ATOM 1503 C CA . PHE A 1 179 ? -20.023 -5.980 20.035 1.00 88.50 179 PHE A CA 1
ATOM 1504 C C . PHE A 1 179 ? -20.309 -4.819 19.061 1.00 88.50 179 PHE A C 1
ATOM 1506 O O . PHE A 1 179 ? -19.525 -4.583 18.147 1.00 88.50 179 PHE A O 1
ATOM 1513 N N . LYS A 1 180 ? -21.381 -4.041 19.279 1.00 88.00 180 LYS A N 1
ATOM 1514 C CA . LYS A 1 180 ? -21.817 -2.998 18.328 1.00 88.00 180 LYS A CA 1
ATOM 1515 C C . LYS A 1 180 ? -20.781 -1.894 18.071 1.00 88.00 180 LYS A C 1
ATOM 1517 O O . LYS A 1 180 ? -20.725 -1.392 16.955 1.00 88.00 180 LYS A O 1
ATOM 1522 N N . ASN A 1 181 ? -19.992 -1.499 19.073 1.00 89.19 181 ASN A N 1
ATOM 1523 C CA . ASN A 1 181 ? -18.982 -0.452 18.882 1.00 89.19 181 ASN A CA 1
ATOM 1524 C C . ASN A 1 181 ? -17.657 -1.042 18.392 1.00 89.19 181 ASN A C 1
ATOM 1526 O O . ASN A 1 181 ? -16.981 -0.405 17.593 1.00 89.19 181 ASN A O 1
ATOM 1530 N N . TYR A 1 182 ? -17.313 -2.259 18.831 1.00 91.75 182 TYR A N 1
ATOM 1531 C CA . TYR A 1 182 ? -16.124 -2.971 18.365 1.00 91.75 182 TYR A CA 1
ATOM 1532 C C . TYR A 1 182 ? -16.172 -3.195 16.844 1.00 91.75 182 TYR A C 1
ATOM 1534 O O . TYR A 1 182 ? -15.272 -2.763 16.132 1.00 91.75 182 TYR A O 1
ATOM 1542 N N . PHE A 1 183 ? -17.273 -3.753 16.328 1.00 93.31 183 PHE A N 1
ATOM 1543 C CA . PHE A 1 183 ? -17.468 -3.969 14.886 1.00 93.31 183 PHE A CA 1
ATOM 1544 C C . PHE A 1 183 ? -17.799 -2.689 14.090 1.00 93.31 183 PHE A C 1
ATOM 1546 O O . PHE A 1 183 ? -17.965 -2.751 12.876 1.00 93.31 183 PHE A O 1
ATOM 1553 N N . GLY A 1 184 ? -17.900 -1.528 14.750 1.00 89.44 184 GLY A N 1
ATOM 1554 C CA . GLY A 1 184 ? -18.086 -0.231 14.091 1.00 89.44 184 GLY A CA 1
ATOM 1555 C C . GLY A 1 184 ? -16.781 0.437 13.640 1.00 89.44 184 GLY A C 1
ATOM 1556 O O . GLY A 1 184 ? -16.829 1.377 12.850 1.00 89.44 184 GLY A O 1
ATOM 1557 N N . ASP A 1 185 ? -15.628 -0.027 14.131 1.00 90.38 185 ASP A N 1
ATOM 1558 C CA . ASP A 1 185 ? -14.302 0.470 13.754 1.00 90.38 185 ASP A CA 1
ATOM 1559 C C . ASP A 1 185 ? -13.601 -0.546 12.845 1.00 90.38 185 ASP A C 1
ATOM 1561 O O . ASP A 1 185 ? -13.328 -1.677 13.251 1.00 90.38 185 ASP A O 1
ATOM 1565 N N . ALA A 1 186 ? -13.277 -0.129 11.620 1.00 91.50 186 ALA A N 1
ATOM 1566 C CA . ALA A 1 186 ? -12.646 -0.974 10.610 1.00 91.50 186 ALA A CA 1
ATOM 1567 C C . ALA A 1 186 ? -11.324 -1.612 11.080 1.00 91.50 186 ALA A C 1
ATOM 1569 O O . ALA A 1 186 ? -11.022 -2.734 10.677 1.00 91.50 186 ALA A O 1
ATOM 1570 N N . TRP A 1 187 ? -10.557 -0.958 11.961 1.00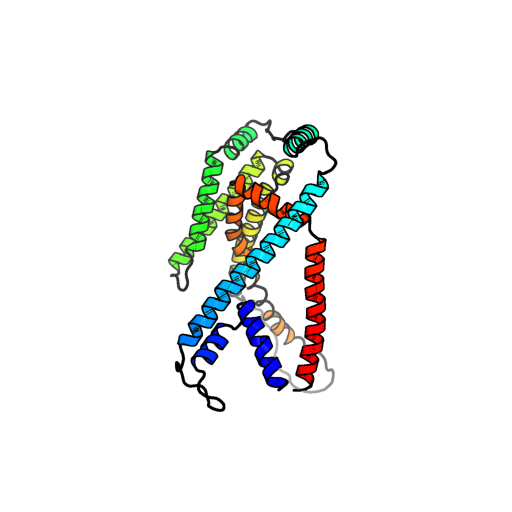 92.00 187 TRP A N 1
ATOM 1571 C CA . TRP A 1 187 ? -9.303 -1.524 12.478 1.00 92.00 187 TRP A CA 1
ATOM 1572 C C . TRP A 1 187 ? -9.528 -2.622 13.516 1.00 92.00 187 TRP A C 1
ATOM 1574 O O . TRP A 1 187 ? -8.750 -3.571 13.581 1.00 92.00 187 TRP A O 1
ATOM 1584 N N . ASN A 1 188 ? -10.615 -2.535 14.280 1.00 92.75 188 ASN A N 1
ATOM 1585 C CA . ASN A 1 188 ? -11.047 -3.602 15.179 1.00 92.75 188 ASN A CA 1
ATOM 1586 C C . ASN A 1 188 ? -11.674 -4.763 14.386 1.00 92.75 188 ASN A C 1
ATOM 1588 O O . ASN A 1 188 ? -11.380 -5.921 14.659 1.00 92.75 188 ASN A O 1
ATOM 1592 N N . VAL A 1 189 ? -12.452 -4.482 13.334 1.00 93.94 189 VAL A N 1
ATOM 1593 C CA . VAL A 1 189 ? -12.929 -5.525 12.404 1.00 93.94 189 VAL A CA 1
ATOM 1594 C C . VAL A 1 189 ? -11.751 -6.268 11.757 1.00 93.94 189 VAL A C 1
ATOM 1596 O O . VAL A 1 189 ? -11.763 -7.496 11.697 1.00 93.94 189 VAL A O 1
ATOM 1599 N N . PHE A 1 190 ? -10.710 -5.546 11.327 1.00 93.12 190 PHE A N 1
ATOM 1600 C CA . PHE A 1 190 ? -9.482 -6.142 10.798 1.00 93.12 190 PHE A CA 1
ATOM 1601 C C . PHE A 1 190 ? -8.784 -7.034 11.835 1.00 93.12 190 PHE A C 1
ATOM 1603 O O . PHE A 1 190 ? -8.464 -8.180 11.537 1.00 93.12 190 PHE A O 1
ATOM 1610 N N . ASP A 1 191 ? -8.614 -6.551 13.067 1.00 92.44 191 ASP A N 1
ATOM 1611 C CA . ASP A 1 191 ? -8.032 -7.309 14.183 1.00 92.44 191 ASP A CA 1
ATOM 1612 C C . ASP A 1 191 ? -8.764 -8.644 14.432 1.00 92.44 191 ASP A C 1
ATOM 1614 O O . ASP A 1 191 ? -8.142 -9.705 14.501 1.00 92.44 191 ASP A O 1
ATOM 1618 N N . PHE A 1 192 ? -10.101 -8.621 14.440 1.00 93.69 192 PHE A N 1
ATOM 1619 C CA . PHE A 1 192 ? -10.922 -9.831 14.527 1.00 93.69 192 PHE A CA 1
ATOM 1620 C C . PHE A 1 192 ? -10.689 -10.809 13.363 1.00 93.69 192 PHE A C 1
ATOM 1622 O O . PHE A 1 192 ? -10.560 -12.009 13.602 1.00 93.69 192 PHE A O 1
ATOM 1629 N N . ILE A 1 193 ? -10.584 -10.324 12.119 1.00 93.25 193 ILE A N 1
ATOM 1630 C CA . ILE A 1 193 ? -10.291 -11.171 10.946 1.00 93.25 193 ILE A CA 1
ATOM 1631 C C . ILE A 1 193 ? -8.918 -11.849 11.088 1.00 93.25 193 ILE A C 1
ATOM 1633 O O . ILE A 1 193 ? -8.778 -13.029 10.767 1.00 93.25 193 ILE A O 1
ATOM 1637 N N . ILE A 1 194 ? -7.916 -11.138 11.613 1.00 92.19 194 ILE A N 1
ATOM 1638 C CA . ILE A 1 194 ? -6.572 -11.681 11.857 1.00 92.19 194 ILE A CA 1
ATOM 1639 C C . ILE A 1 194 ? -6.588 -12.771 12.932 1.00 92.19 194 ILE A C 1
ATOM 1641 O O . ILE A 1 194 ? -5.967 -13.823 12.748 1.00 92.19 194 ILE A O 1
ATOM 1645 N N . VAL A 1 195 ? -7.309 -12.557 14.036 1.00 92.69 195 VAL A N 1
ATOM 1646 C CA . VAL A 1 195 ? -7.464 -13.564 15.099 1.00 92.69 195 VAL A CA 1
ATOM 1647 C C . VAL A 1 195 ? -8.229 -14.786 14.582 1.00 92.69 195 VAL A C 1
ATOM 1649 O O . VAL A 1 195 ? -7.784 -15.911 14.803 1.00 92.69 195 VAL A O 1
ATOM 1652 N N . LEU A 1 196 ? -9.310 -14.588 13.819 1.00 92.19 196 LEU A N 1
ATOM 1653 C CA . LEU A 1 196 ? -10.089 -15.671 13.213 1.00 92.19 196 LEU A CA 1
ATOM 1654 C C . LEU A 1 196 ? -9.250 -16.509 12.234 1.00 92.19 196 LEU A C 1
ATOM 1656 O O . LEU A 1 196 ? -9.223 -17.732 12.347 1.00 92.19 196 LEU A O 1
ATOM 1660 N N . GLY A 1 197 ? -8.516 -15.866 11.321 1.00 90.50 197 GLY A N 1
ATOM 1661 C CA . GLY A 1 197 ? -7.613 -16.555 10.393 1.00 90.50 197 GLY A CA 1
ATOM 1662 C C . GLY A 1 197 ? -6.496 -17.319 11.110 1.00 90.50 197 GLY A C 1
ATOM 1663 O O . GLY A 1 197 ? -6.149 -18.426 10.707 1.00 90.50 197 GLY A O 1
ATOM 1664 N N . SER A 1 198 ? -5.993 -16.779 12.226 1.00 88.31 198 SER A N 1
ATOM 1665 C CA . SER A 1 198 ? -4.994 -17.458 13.061 1.00 88.31 198 SER A CA 1
ATOM 1666 C C . SER A 1 198 ? -5.569 -18.658 13.829 1.00 88.31 198 SER A C 1
ATOM 1668 O O . SER A 1 198 ? -4.865 -19.640 14.036 1.00 88.31 198 SER A O 1
ATOM 1670 N N . PHE A 1 199 ? -6.842 -18.616 14.236 1.00 87.62 199 PHE A N 1
ATOM 1671 C CA . PHE A 1 199 ? -7.518 -19.765 14.847 1.00 87.62 199 PHE A CA 1
ATOM 1672 C C . PHE A 1 199 ? -7.754 -20.887 13.826 1.00 87.62 199 PHE A C 1
ATOM 1674 O O . PHE A 1 199 ? -7.534 -22.056 14.135 1.00 87.62 199 PHE A O 1
ATOM 1681 N N . ILE A 1 200 ? -8.129 -20.533 12.590 1.00 88.31 200 ILE A N 1
ATOM 1682 C CA . ILE A 1 200 ? -8.273 -21.491 11.484 1.00 88.31 200 ILE A CA 1
ATOM 1683 C C . ILE A 1 200 ? -6.924 -22.154 11.157 1.00 88.31 200 ILE A C 1
ATOM 1685 O O . ILE A 1 200 ? -6.887 -23.371 11.008 1.00 88.31 200 ILE A O 1
ATOM 1689 N N . ASP A 1 201 ? -5.822 -21.394 11.116 1.00 85.50 201 ASP A N 1
ATOM 1690 C CA . ASP A 1 201 ? -4.452 -21.914 10.935 1.00 85.50 201 ASP A CA 1
ATOM 1691 C C . ASP A 1 201 ? -4.102 -22.991 11.986 1.00 85.50 201 ASP A C 1
ATOM 1693 O O . ASP A 1 201 ? -3.645 -24.081 11.635 1.00 85.50 201 ASP A O 1
ATOM 1697 N N . ILE A 1 202 ? -4.397 -22.727 13.268 1.00 84.00 202 ILE A N 1
ATOM 1698 C CA . ILE A 1 202 ? -4.172 -23.679 14.370 1.00 84.00 202 ILE A CA 1
ATOM 1699 C C . ILE A 1 202 ? -5.029 -24.940 14.188 1.00 84.00 202 ILE A C 1
ATOM 1701 O O . ILE A 1 202 ? -4.481 -26.040 14.106 1.00 84.00 202 ILE A O 1
ATOM 1705 N N . VAL A 1 203 ? -6.355 -24.797 14.066 1.00 84.94 203 VAL A N 1
ATOM 1706 C CA . VAL A 1 203 ? -7.283 -25.938 13.929 1.00 84.94 203 VAL A CA 1
ATOM 1707 C C . VAL A 1 203 ? -6.942 -26.794 12.707 1.00 84.94 203 VAL A C 1
ATOM 1709 O O . VAL A 1 203 ? -6.990 -28.021 12.778 1.00 84.94 203 VAL A O 1
ATOM 1712 N N . TYR A 1 204 ? -6.551 -26.167 11.595 1.00 83.06 204 TYR A N 1
ATOM 1713 C CA . TYR A 1 204 ? -6.135 -26.887 10.396 1.00 83.06 204 TYR A CA 1
ATOM 1714 C C . TYR A 1 204 ? -4.864 -27.712 10.638 1.00 83.06 204 TYR A C 1
ATOM 1716 O O . TYR A 1 204 ? -4.780 -28.859 10.196 1.00 83.06 204 TYR A O 1
ATOM 1724 N N . SER A 1 205 ? -3.880 -27.150 11.350 1.00 77.56 205 SER A N 1
ATOM 1725 C CA . SER A 1 205 ? -2.628 -27.854 11.645 1.00 77.56 205 SER A CA 1
ATOM 1726 C C . SER A 1 205 ? -2.841 -29.103 12.512 1.00 77.56 205 SER A C 1
ATOM 1728 O O . SER A 1 205 ? -2.295 -30.157 12.186 1.00 77.56 205 SER A O 1
ATOM 1730 N N . GLU A 1 206 ? -3.726 -29.030 13.513 1.00 80.12 206 GLU A N 1
ATOM 1731 C CA . GLU A 1 206 ? -4.121 -30.168 14.358 1.00 80.12 206 GLU A CA 1
ATOM 1732 C C . GLU A 1 206 ? -4.861 -31.256 13.562 1.00 80.12 206 GLU A C 1
ATOM 1734 O O . GLU A 1 206 ? -4.528 -32.438 13.644 1.00 80.12 206 GLU A O 1
ATOM 1739 N N . VAL A 1 207 ? -5.836 -30.879 12.723 1.00 80.81 207 VAL A N 1
ATOM 1740 C CA . VAL A 1 207 ? -6.581 -31.845 11.892 1.00 80.81 207 VAL A CA 1
ATOM 1741 C C . VAL A 1 207 ? -5.661 -32.557 10.896 1.00 80.81 207 VAL A C 1
ATOM 1743 O O . VAL A 1 207 ? -5.811 -33.759 10.678 1.00 80.81 207 VAL A O 1
ATOM 1746 N N . ASN A 1 208 ? -4.687 -31.849 10.315 1.00 76.75 208 ASN A N 1
ATOM 1747 C CA . ASN A 1 208 ? -3.705 -32.456 9.418 1.00 76.75 208 ASN A CA 1
ATOM 1748 C C . ASN A 1 208 ? -2.725 -33.387 10.163 1.00 76.75 208 ASN A C 1
ATOM 1750 O O . ASN A 1 208 ? -2.286 -34.386 9.601 1.00 76.75 208 ASN A O 1
ATOM 1754 N N . MET A 1 209 ? -2.396 -33.097 11.426 1.00 71.62 209 MET A N 1
ATOM 1755 C CA . MET A 1 209 ? -1.617 -34.009 12.271 1.00 71.62 209 MET A CA 1
AT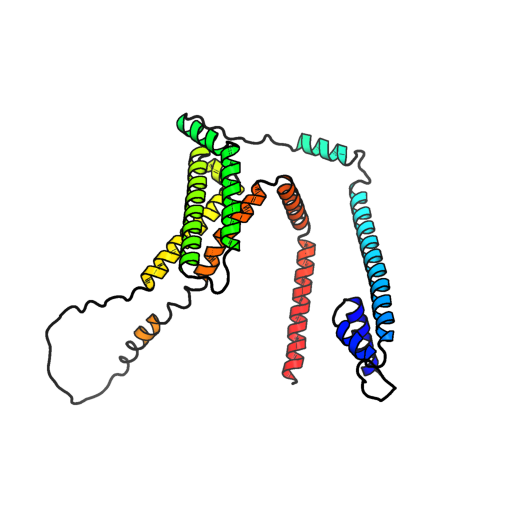OM 1756 C C . MET A 1 209 ? -2.416 -35.280 12.597 1.00 71.62 209 MET A C 1
ATOM 1758 O O . MET A 1 209 ? -1.914 -36.386 12.393 1.00 71.62 209 MET A O 1
ATOM 1762 N N . LEU A 1 210 ? -3.682 -35.140 13.005 1.00 67.94 210 LEU A N 1
ATOM 1763 C CA . LEU A 1 210 ? -4.578 -36.264 13.299 1.00 67.94 210 LEU A CA 1
ATOM 1764 C C . LEU A 1 210 ? -4.843 -37.154 12.074 1.00 67.94 210 LEU A C 1
ATOM 1766 O O . LEU A 1 210 ? -4.952 -38.369 12.220 1.00 67.94 210 LEU A O 1
ATOM 1770 N N . SER A 1 211 ? -4.912 -36.583 10.866 1.00 70.69 211 SER A N 1
ATOM 1771 C CA . SER A 1 211 ? -5.097 -37.354 9.627 1.00 70.69 211 SER A CA 1
ATOM 1772 C C . SER A 1 211 ? -3.838 -38.091 9.152 1.00 70.69 211 SER A C 1
ATOM 1774 O O . SER A 1 211 ? -3.949 -38.998 8.329 1.00 70.69 211 SER A O 1
ATOM 1776 N N . SER A 1 212 ? -2.659 -37.725 9.668 1.00 65.75 212 SER A N 1
ATOM 1777 C CA . SER A 1 212 ? -1.379 -38.374 9.347 1.00 65.75 212 SER A CA 1
ATOM 1778 C C . SER A 1 212 ? -1.026 -39.558 10.258 1.00 65.75 212 SER A C 1
ATOM 1780 O O . SER A 1 212 ? -0.094 -40.303 9.955 1.00 65.75 212 SER A O 1
ATOM 1782 N N . LEU A 1 213 ? -1.778 -39.770 11.345 1.00 64.31 213 LEU A N 1
ATOM 1783 C CA . LEU A 1 213 ? -1.640 -40.964 12.177 1.00 64.31 213 LEU A CA 1
ATOM 1784 C C . LEU A 1 213 ? -2.174 -42.199 11.427 1.00 64.31 213 LEU A C 1
ATOM 1786 O O . LEU A 1 213 ? -3.294 -42.155 10.905 1.00 64.31 213 LEU A O 1
ATOM 1790 N N . PRO A 1 214 ? -1.433 -43.325 11.390 1.00 57.38 214 PRO A N 1
ATOM 1791 C CA . PRO A 1 214 ? -1.953 -44.570 10.846 1.00 57.38 214 PRO A CA 1
ATOM 1792 C C . PRO A 1 214 ? -3.196 -44.997 11.625 1.00 57.38 214 PRO A C 1
ATOM 1794 O O . PRO A 1 214 ? -3.153 -45.172 12.843 1.00 57.38 214 PRO A O 1
ATOM 1797 N N . ARG A 1 215 ? -4.313 -45.195 10.922 1.00 52.06 215 ARG A N 1
ATOM 1798 C CA . ARG A 1 215 ? -5.505 -45.806 11.509 1.00 52.06 215 ARG A CA 1
ATOM 1799 C C . ARG A 1 215 ? -5.192 -47.268 11.810 1.00 52.06 215 ARG A C 1
ATOM 1801 O O . ARG A 1 215 ? -5.300 -48.107 10.913 1.00 52.06 215 ARG A O 1
ATOM 1808 N N . GLU A 1 216 ? -4.831 -47.572 13.057 1.00 42.59 216 GLU A N 1
ATOM 1809 C CA . GLU A 1 216 ? -4.778 -48.958 13.517 1.00 42.59 216 GLU A CA 1
ATOM 1810 C C . GLU A 1 216 ? -6.127 -49.612 13.232 1.00 42.59 216 GLU A C 1
ATOM 1812 O O . GLU A 1 216 ? -7.178 -49.218 13.744 1.00 42.59 216 GLU A O 1
ATOM 1817 N N . THR A 1 217 ? -6.099 -50.587 12.329 1.00 40.84 217 THR A N 1
ATOM 1818 C CA . THR A 1 217 ? -7.273 -51.380 12.006 1.00 40.84 217 THR A CA 1
ATOM 1819 C C . THR A 1 217 ? -7.318 -52.496 13.027 1.00 40.84 217 THR A C 1
ATOM 1821 O O . THR A 1 217 ? -6.740 -53.560 12.821 1.00 40.84 217 THR A O 1
ATOM 1824 N N . SER A 1 218 ? -7.976 -52.228 14.154 1.00 39.44 218 SER A N 1
ATOM 1825 C CA . SER A 1 218 ? -8.321 -53.259 15.121 1.00 39.44 218 SER A CA 1
ATOM 1826 C C . SER A 1 218 ? -9.170 -54.317 14.421 1.00 39.44 218 SER A C 1
ATOM 1828 O O . SER A 1 218 ? -10.341 -54.101 14.114 1.00 39.44 218 SER A O 1
ATOM 1830 N N . THR A 1 219 ? -8.559 -55.465 14.130 1.00 33.31 219 THR A N 1
ATOM 1831 C CA . THR A 1 219 ? -9.250 -56.661 13.647 1.00 33.31 219 THR A CA 1
ATOM 1832 C C . THR A 1 219 ? -10.328 -57.061 14.652 1.00 33.31 219 THR A C 1
ATOM 1834 O O . THR A 1 219 ? -9.973 -57.454 15.767 1.00 33.31 219 THR A O 1
ATOM 1837 N N . PRO A 1 220 ? -11.624 -57.029 14.294 1.00 39.41 220 PRO A N 1
ATOM 1838 C CA . PRO A 1 220 ? -12.631 -57.703 15.087 1.00 39.41 220 PRO A CA 1
ATOM 1839 C C . PRO A 1 220 ? -12.537 -59.198 14.781 1.00 39.41 220 PRO A C 1
ATOM 1841 O O . PRO A 1 220 ? -12.772 -59.640 13.656 1.00 39.41 220 PRO A O 1
ATOM 1844 N N . THR A 1 221 ? -12.174 -59.983 15.789 1.00 38.16 221 THR A N 1
ATOM 1845 C CA . THR A 1 221 ? -12.260 -61.442 15.745 1.00 38.16 221 THR A CA 1
ATOM 1846 C C . THR A 1 221 ? -13.708 -61.855 15.468 1.00 38.16 221 THR A C 1
ATOM 1848 O O . THR A 1 221 ? -14.579 -61.644 16.308 1.00 38.16 221 THR A O 1
ATOM 1851 N N . ALA A 1 222 ? -13.963 -62.461 14.308 1.00 35.66 222 ALA A N 1
ATOM 1852 C CA . ALA A 1 222 ? -15.242 -63.082 13.974 1.00 35.66 222 ALA A CA 1
ATOM 1853 C C . ALA A 1 222 ? -14.993 -64.458 13.339 1.00 35.66 222 ALA A C 1
ATOM 1855 O O . ALA A 1 222 ? -14.247 -64.593 12.370 1.00 35.66 222 ALA A O 1
ATOM 1856 N N . THR A 1 223 ? -15.576 -65.484 13.950 1.00 33.47 223 THR A N 1
ATOM 1857 C CA . THR A 1 223 ? -15.449 -66.911 13.626 1.00 33.47 223 THR A CA 1
ATOM 1858 C C . THR A 1 223 ? -16.557 -67.393 12.672 1.00 33.47 223 THR A C 1
ATOM 1860 O O . THR A 1 223 ? -17.624 -66.788 12.636 1.00 33.47 223 THR A O 1
ATOM 1863 N N . ALA A 1 224 ? -16.323 -68.533 11.986 1.00 30.44 224 ALA A N 1
ATOM 1864 C CA . ALA A 1 224 ? -17.220 -69.207 11.009 1.00 30.44 224 ALA A CA 1
ATOM 1865 C C . ALA A 1 224 ? -17.474 -68.399 9.700 1.00 30.44 224 ALA A C 1
ATOM 1867 O O . ALA A 1 224 ? -17.393 -67.181 9.717 1.00 30.44 224 ALA A O 1
ATOM 1868 N N . ALA A 1 225 ? -17.773 -68.928 8.501 1.00 30.48 225 ALA A N 1
ATOM 1869 C CA . ALA A 1 225 ? -17.932 -70.271 7.898 1.00 30.48 225 ALA A CA 1
ATOM 1870 C C . ALA A 1 225 ? -17.932 -70.090 6.337 1.00 30.48 225 ALA A C 1
ATOM 1872 O O . ALA A 1 225 ? -18.156 -68.971 5.885 1.00 30.48 225 ALA A O 1
ATOM 1873 N N . THR A 1 226 ? -17.738 -71.060 5.423 1.00 28.22 226 THR A N 1
ATOM 1874 C CA . THR A 1 226 ? -17.371 -72.494 5.491 1.00 28.22 226 THR A CA 1
ATOM 1875 C C . THR A 1 226 ? -16.828 -72.994 4.122 1.00 28.22 226 THR A C 1
ATOM 1877 O O . THR A 1 226 ? -17.118 -72.413 3.082 1.00 28.22 226 THR A O 1
ATOM 1880 N N . VAL A 1 227 ? -16.036 -74.075 4.162 1.00 30.58 227 VAL A N 1
ATOM 1881 C CA . VAL A 1 227 ? -15.641 -75.071 3.124 1.00 30.58 227 VAL A CA 1
ATOM 1882 C C . VAL A 1 227 ? -16.298 -75.014 1.716 1.00 30.58 227 VAL A C 1
ATOM 1884 O O . VAL A 1 227 ? -17.506 -75.144 1.575 1.00 30.58 227 VAL A O 1
ATOM 1887 N N . THR A 1 228 ? -15.430 -74.981 0.692 1.00 30.89 228 THR A N 1
ATOM 1888 C CA . THR A 1 228 ? -15.471 -75.654 -0.637 1.00 30.89 228 THR A CA 1
ATOM 1889 C C . THR A 1 228 ? -16.800 -75.866 -1.389 1.00 30.89 228 THR A C 1
ATOM 1891 O O . THR A 1 228 ? -17.563 -76.762 -1.047 1.00 30.89 228 THR A O 1
ATOM 1894 N N . ALA A 1 229 ? -16.923 -75.252 -2.578 1.00 28.95 229 ALA A N 1
ATOM 1895 C CA . ALA A 1 229 ? -17.360 -75.932 -3.814 1.00 28.95 229 ALA A CA 1
ATOM 1896 C C . ALA A 1 229 ? -17.090 -75.064 -5.058 1.00 28.95 229 ALA A C 1
ATOM 1898 O O . ALA A 1 229 ? -17.563 -73.934 -5.147 1.00 28.95 229 ALA A O 1
ATOM 1899 N N . ALA A 1 230 ? -16.386 -75.610 -6.051 1.00 31.47 230 ALA A N 1
ATOM 1900 C CA . ALA A 1 230 ? -16.272 -75.015 -7.379 1.00 31.47 230 ALA A CA 1
ATOM 1901 C C . ALA A 1 230 ? -16.830 -75.987 -8.423 1.00 31.47 230 ALA A C 1
ATOM 1903 O O . ALA A 1 230 ? -16.123 -76.913 -8.800 1.00 31.47 230 ALA A O 1
ATOM 1904 N N . THR A 1 231 ? -18.056 -75.755 -8.913 1.00 26.42 231 THR A N 1
ATOM 1905 C CA . THR A 1 231 ? -18.452 -76.150 -10.280 1.00 26.42 231 THR A CA 1
ATOM 1906 C C . THR A 1 231 ? -19.758 -75.495 -10.749 1.00 26.42 231 THR A C 1
ATOM 1908 O O . THR A 1 231 ? -20.777 -75.590 -10.077 1.00 26.42 231 THR A O 1
ATOM 1911 N N . LEU A 1 232 ? -19.701 -75.003 -11.994 1.00 29.09 232 LEU A N 1
ATOM 1912 C CA . LEU A 1 232 ? -20.769 -74.918 -13.005 1.00 29.09 232 LEU A CA 1
ATOM 1913 C C . LEU A 1 232 ? -21.824 -73.786 -13.001 1.00 29.09 232 LEU A C 1
ATOM 1915 O O . LEU A 1 232 ? -22.381 -73.359 -11.999 1.00 29.09 232 LEU A O 1
ATOM 1919 N N . THR A 1 233 ? -22.133 -73.417 -14.254 1.00 25.73 233 THR A N 1
ATOM 1920 C CA . THR A 1 233 ? -23.321 -72.722 -14.790 1.00 25.73 233 THR A CA 1
ATOM 1921 C C . THR A 1 233 ? -23.568 -71.238 -14.471 1.00 25.73 233 THR A C 1
ATOM 1923 O O . THR A 1 233 ? -24.381 -70.881 -13.634 1.00 25.73 233 THR A O 1
ATOM 1926 N N . ALA A 1 234 ? -22.988 -70.414 -15.352 1.00 29.72 234 ALA A N 1
ATOM 1927 C CA . ALA A 1 234 ? -23.699 -69.500 -16.262 1.00 29.72 234 ALA A CA 1
ATOM 1928 C C . ALA A 1 234 ? -24.406 -68.217 -15.753 1.00 29.72 234 ALA A C 1
ATOM 1930 O O . ALA A 1 234 ? -25.289 -68.229 -14.905 1.00 29.72 234 ALA A O 1
ATOM 1931 N N . SER A 1 235 ? -24.165 -67.157 -16.542 1.00 28.09 235 SER A N 1
ATOM 1932 C CA . SER A 1 235 ? -24.942 -65.911 -16.699 1.00 28.09 235 SER A CA 1
ATOM 1933 C C . SER A 1 235 ? -24.758 -64.788 -15.659 1.00 28.09 235 SER A C 1
ATOM 1935 O O . SER A 1 235 ? -24.247 -64.993 -14.567 1.00 28.09 235 SER A O 1
ATOM 1937 N N . ALA A 1 236 ? -25.166 -63.579 -16.073 1.00 30.50 236 ALA A N 1
ATOM 1938 C CA . ALA A 1 236 ? -25.160 -62.307 -15.338 1.00 30.50 236 ALA A CA 1
ATOM 1939 C C . ALA A 1 236 ? -23.789 -61.648 -15.045 1.00 30.50 236 ALA A C 1
ATOM 1941 O O . ALA A 1 236 ? -23.243 -61.653 -13.945 1.00 30.50 236 ALA A O 1
ATOM 1942 N N . THR A 1 237 ? -23.321 -60.920 -16.058 1.00 37.22 237 THR A N 1
ATOM 1943 C CA . THR A 1 237 ? -22.652 -59.612 -15.925 1.00 37.22 237 THR A CA 1
ATOM 1944 C C . THR A 1 237 ? -23.170 -58.740 -14.762 1.00 37.22 237 THR A C 1
ATOM 1946 O O . THR A 1 237 ? -24.382 -58.691 -14.569 1.00 37.22 237 THR A O 1
ATOM 1949 N N . ALA A 1 238 ? -22.266 -57.954 -14.137 1.00 32.81 238 ALA A N 1
ATOM 1950 C CA . ALA A 1 238 ? -22.475 -56.631 -13.481 1.00 32.81 238 ALA A CA 1
ATOM 1951 C C . ALA A 1 238 ? -21.962 -56.428 -12.028 1.00 32.81 238 ALA A C 1
ATOM 1953 O O . ALA A 1 238 ? -22.138 -55.336 -11.495 1.00 32.81 238 ALA A O 1
ATOM 1954 N N . ALA A 1 239 ? -21.288 -57.393 -11.383 1.00 33.25 239 ALA A N 1
ATOM 1955 C CA . ALA A 1 239 ? -20.938 -57.285 -9.949 1.00 33.25 239 ALA A CA 1
ATOM 1956 C C . ALA A 1 239 ? -19.445 -57.047 -9.596 1.00 33.25 239 ALA A C 1
ATOM 1958 O O . ALA A 1 239 ? -19.112 -56.948 -8.416 1.00 33.25 239 ALA A O 1
ATOM 1959 N N . THR A 1 240 ? -18.531 -56.935 -10.569 1.00 34.12 240 THR A N 1
ATOM 1960 C CA . THR A 1 240 ? -17.066 -56.967 -10.310 1.00 34.12 240 THR A CA 1
ATOM 1961 C C . THR A 1 240 ? -16.332 -55.624 -10.468 1.00 34.12 240 THR A C 1
ATOM 1963 O O . THR A 1 240 ? -15.106 -55.584 -10.420 1.00 34.12 240 THR A O 1
ATOM 1966 N N . THR A 1 241 ? -17.051 -54.509 -10.626 1.00 33.34 241 THR A N 1
ATOM 1967 C CA . THR A 1 241 ? -16.476 -53.152 -10.792 1.00 33.34 241 THR A CA 1
ATOM 1968 C C . THR A 1 241 ? -16.644 -52.231 -9.576 1.00 33.34 241 THR A C 1
ATOM 1970 O O . THR A 1 241 ? -16.099 -51.130 -9.567 1.00 33.34 241 THR A O 1
ATOM 1973 N N . ALA A 1 242 ? -17.338 -52.666 -8.518 1.00 33.91 242 ALA A N 1
ATOM 1974 C CA . ALA A 1 242 ? -17.542 -51.857 -7.309 1.00 33.91 242 ALA A CA 1
ATOM 1975 C C . ALA A 1 242 ? -16.354 -51.902 -6.320 1.00 33.91 242 ALA A C 1
ATOM 1977 O O . ALA A 1 242 ? -16.058 -50.908 -5.658 1.00 33.91 242 ALA A O 1
ATOM 1978 N N . ALA A 1 243 ? -15.645 -53.034 -6.229 1.00 34.84 243 ALA A N 1
ATOM 1979 C CA . ALA A 1 243 ? -14.590 -53.239 -5.228 1.00 34.84 243 ALA A CA 1
ATOM 1980 C C . ALA A 1 243 ? -13.284 -52.475 -5.531 1.00 34.84 243 ALA A C 1
ATOM 1982 O O . ALA A 1 243 ? -12.599 -52.029 -4.613 1.00 34.84 243 ALA A O 1
ATOM 1983 N N . THR A 1 244 ? -12.950 -52.266 -6.807 1.00 32.41 244 THR A N 1
ATOM 1984 C CA . THR A 1 244 ? -11.767 -51.491 -7.228 1.00 32.41 244 THR A CA 1
ATOM 1985 C C . THR A 1 244 ? -12.000 -49.977 -7.199 1.00 32.41 244 THR A C 1
ATOM 1987 O O . THR A 1 244 ? -11.054 -49.218 -6.993 1.00 32.41 244 THR A O 1
ATOM 1990 N N . ALA A 1 245 ? -13.253 -49.518 -7.308 1.00 34.06 245 ALA A N 1
ATOM 1991 C CA . ALA A 1 245 ? -13.605 -48.101 -7.184 1.00 34.06 245 ALA A CA 1
ATOM 1992 C C . ALA A 1 245 ? -13.418 -47.561 -5.750 1.00 34.06 245 ALA A C 1
ATOM 1994 O O . ALA A 1 245 ? -12.991 -46.420 -5.566 1.00 34.06 245 ALA A O 1
ATOM 1995 N N . ALA A 1 246 ? -13.673 -48.386 -4.727 1.00 36.19 246 ALA A N 1
ATOM 1996 C CA . ALA A 1 246 ? -13.504 -47.996 -3.324 1.00 36.19 246 ALA A CA 1
ATOM 1997 C C . ALA A 1 246 ? -12.030 -47.752 -2.941 1.00 36.19 246 ALA A C 1
ATOM 1999 O O . ALA A 1 246 ? -11.740 -46.829 -2.182 1.00 36.19 246 ALA A O 1
ATOM 2000 N N . ALA A 1 247 ? -11.093 -48.524 -3.505 1.00 35.53 247 ALA A N 1
ATOM 2001 C CA . ALA A 1 247 ? -9.658 -48.314 -3.298 1.00 35.53 247 ALA A CA 1
ATOM 2002 C C . ALA A 1 247 ? -9.156 -47.029 -3.986 1.00 35.53 247 ALA A C 1
ATOM 2004 O O . ALA A 1 247 ? -8.371 -46.283 -3.403 1.00 35.53 247 ALA A O 1
ATOM 2005 N N . ALA A 1 248 ? -9.664 -46.717 -5.185 1.00 34.53 248 ALA A N 1
ATOM 2006 C CA . ALA A 1 248 ? -9.326 -45.481 -5.895 1.00 34.53 248 ALA A CA 1
ATOM 2007 C C . ALA A 1 248 ? -9.820 -44.216 -5.161 1.00 34.53 248 ALA A C 1
ATOM 2009 O O . ALA A 1 248 ? -9.115 -43.206 -5.128 1.00 34.53 248 ALA A O 1
ATOM 2010 N N . ALA A 1 249 ? -10.991 -44.281 -4.515 1.00 34.69 249 ALA A N 1
ATOM 2011 C CA . ALA A 1 249 ? -11.592 -43.156 -3.792 1.00 34.69 249 ALA A CA 1
ATOM 2012 C C . ALA A 1 249 ? -10.846 -42.747 -2.502 1.00 34.69 249 ALA A C 1
ATOM 2014 O O . ALA A 1 249 ? -11.035 -41.632 -2.012 1.00 34.69 249 ALA A O 1
ATOM 2015 N N . VAL A 1 250 ? -9.988 -43.613 -1.946 1.00 38.94 250 VAL A N 1
ATOM 2016 C CA . VAL A 1 250 ? -9.187 -43.300 -0.745 1.00 38.94 250 VAL A CA 1
ATOM 2017 C C . VAL A 1 250 ? -7.926 -42.499 -1.098 1.00 38.94 250 VAL A C 1
ATOM 2019 O O . VAL A 1 250 ? -7.507 -41.638 -0.324 1.00 38.94 250 VAL A O 1
ATOM 2022 N N . THR A 1 251 ? -7.355 -42.690 -2.291 1.00 34.81 251 THR A N 1
ATOM 2023 C CA . THR A 1 251 ? -6.145 -41.969 -2.729 1.00 34.81 251 THR A CA 1
ATOM 2024 C C . THR A 1 251 ? -6.438 -40.539 -3.213 1.00 34.81 251 THR A C 1
ATOM 2026 O O . THR A 1 251 ? -5.548 -39.691 -3.203 1.00 34.81 251 THR A O 1
ATOM 2029 N N . THR A 1 252 ? -7.684 -40.202 -3.570 1.00 33.66 252 THR A N 1
ATOM 2030 C CA . THR A 1 252 ? -8.049 -38.869 -4.104 1.00 33.66 252 THR A CA 1
ATOM 2031 C C . THR A 1 252 ? -8.357 -37.798 -3.042 1.00 33.66 252 THR A C 1
ATOM 2033 O O . THR A 1 252 ? -8.929 -36.760 -3.372 1.00 33.66 252 THR A O 1
ATOM 2036 N N . LYS A 1 253 ? -7.989 -38.002 -1.766 1.00 37.88 253 LYS A N 1
ATOM 2037 C CA . LYS A 1 253 ? -8.315 -37.061 -0.668 1.00 37.88 253 LYS A CA 1
ATOM 2038 C C . LYS A 1 253 ? -7.124 -36.336 -0.021 1.00 37.88 253 LYS A C 1
ATOM 2040 O O . LYS A 1 253 ? -7.319 -35.631 0.964 1.00 37.88 253 LYS A O 1
ATOM 2045 N N . ALA A 1 254 ? -5.916 -36.457 -0.582 1.00 41.09 254 ALA A N 1
ATOM 2046 C CA . ALA A 1 254 ? -4.699 -35.825 -0.046 1.00 41.09 254 ALA A CA 1
ATOM 2047 C C . ALA A 1 254 ? -4.244 -34.553 -0.799 1.00 41.09 254 ALA A C 1
ATOM 2049 O O . ALA A 1 254 ? -3.677 -33.647 -0.189 1.00 41.09 254 ALA A O 1
ATOM 2050 N N . THR A 1 255 ? -4.527 -34.424 -2.100 1.00 39.41 255 THR A N 1
ATOM 2051 C CA . THR A 1 255 ? -4.008 -33.315 -2.934 1.00 39.41 255 THR A CA 1
ATOM 2052 C C . THR A 1 255 ? -4.608 -31.946 -2.582 1.00 39.41 255 THR A C 1
ATOM 2054 O O . THR A 1 255 ? -3.969 -30.917 -2.785 1.00 39.41 255 THR A O 1
ATOM 2057 N N . GLY A 1 256 ? -5.808 -31.914 -1.993 1.00 46.38 256 GLY A N 1
ATOM 2058 C CA . GLY A 1 256 ? -6.459 -30.676 -1.547 1.00 46.38 256 GLY A CA 1
ATOM 2059 C C . GLY A 1 256 ? -5.903 -30.073 -0.248 1.00 46.38 256 GLY A C 1
ATOM 2060 O O . GLY A 1 256 ? -6.238 -28.933 0.061 1.00 46.38 256 GLY A O 1
ATOM 2061 N N . SER A 1 257 ? -5.065 -30.795 0.514 1.00 53.97 257 SER A N 1
ATOM 2062 C CA . SER A 1 257 ? -4.642 -30.359 1.862 1.00 53.97 257 SER A CA 1
ATOM 2063 C C . SER A 1 257 ? -3.434 -29.406 1.881 1.00 53.97 257 SER A C 1
ATOM 2065 O O . SER A 1 257 ? -3.131 -28.790 2.900 1.00 53.97 257 SER A O 1
ATOM 2067 N N . ILE A 1 258 ? -2.705 -29.292 0.768 1.00 51.28 258 ILE A N 1
ATOM 2068 C CA . ILE A 1 258 ? -1.377 -28.650 0.747 1.00 51.28 258 ILE A CA 1
ATOM 2069 C C . ILE A 1 258 ? -1.474 -27.129 0.517 1.00 51.28 258 ILE A C 1
ATOM 2071 O O . ILE A 1 258 ? -0.672 -26.358 1.043 1.00 51.28 258 ILE A O 1
ATOM 2075 N N . ILE A 1 259 ? -2.477 -26.683 -0.249 1.00 55.19 259 ILE A N 1
ATOM 2076 C CA . ILE A 1 259 ? -2.660 -25.271 -0.640 1.00 55.19 259 ILE A CA 1
ATOM 2077 C C . ILE A 1 259 ? -3.101 -24.413 0.562 1.00 55.19 259 ILE A C 1
ATOM 2079 O O . ILE A 1 259 ? -2.644 -23.283 0.736 1.00 55.19 259 ILE A O 1
ATOM 2083 N N . SER A 1 260 ? -3.951 -24.969 1.424 1.00 60.34 260 SER A N 1
ATOM 2084 C CA . SER A 1 260 ? -4.523 -24.328 2.614 1.00 60.34 260 SER A CA 1
ATOM 2085 C C . SER A 1 260 ? -3.476 -23.955 3.668 1.00 60.34 260 SER A C 1
ATOM 2087 O O . SER A 1 260 ? -3.480 -22.821 4.139 1.00 60.34 260 SER A O 1
ATOM 2089 N N . ILE A 1 261 ? -2.551 -24.858 4.019 1.00 65.31 261 ILE A N 1
ATOM 2090 C CA . ILE A 1 261 ? -1.578 -24.635 5.111 1.00 65.31 261 ILE A CA 1
ATOM 2091 C C . ILE A 1 261 ? -0.710 -23.397 4.849 1.00 65.31 261 ILE A C 1
ATOM 2093 O O . ILE A 1 261 ? -0.516 -22.560 5.730 1.00 65.31 261 ILE A O 1
ATOM 2097 N N . ASN A 1 262 ? -0.189 -23.251 3.629 1.00 72.06 262 ASN A N 1
ATOM 2098 C CA . ASN A 1 262 ? 0.652 -22.104 3.286 1.00 72.06 262 ASN A CA 1
ATOM 2099 C C . ASN A 1 262 ? -0.159 -20.806 3.168 1.00 72.06 262 ASN A C 1
ATOM 2101 O O . ASN A 1 262 ? 0.353 -19.746 3.521 1.00 72.06 262 ASN A O 1
ATOM 2105 N N . PHE A 1 263 ? -1.425 -20.886 2.746 1.00 79.94 263 PHE A N 1
ATOM 2106 C CA . PHE A 1 263 ? -2.323 -19.734 2.709 1.00 79.94 263 PHE A CA 1
ATOM 2107 C C . PHE A 1 263 ? -2.678 -19.227 4.115 1.00 79.94 263 PHE A C 1
ATOM 2109 O O . PHE A 1 263 ? -2.562 -18.032 4.377 1.00 79.94 263 PHE A O 1
ATOM 2116 N N . PHE A 1 264 ? -3.044 -20.104 5.056 1.00 80.56 264 PHE A N 1
ATOM 2117 C CA . PHE A 1 264 ? -3.421 -19.671 6.408 1.00 80.56 264 PHE A CA 1
ATOM 2118 C C . PHE A 1 264 ? -2.252 -19.046 7.187 1.00 80.56 264 PHE A C 1
ATOM 2120 O O . PHE A 1 264 ? -2.441 -18.078 7.928 1.00 80.56 264 PHE A O 1
ATOM 2127 N N . ARG A 1 265 ? -1.014 -19.466 6.902 1.00 80.50 265 ARG A N 1
ATOM 2128 C CA . ARG A 1 265 ? 0.199 -18.824 7.431 1.00 80.50 265 ARG A CA 1
ATOM 2129 C C . ARG A 1 265 ? 0.354 -17.348 7.020 1.00 80.50 265 ARG A C 1
ATOM 2131 O O . ARG A 1 265 ? 0.981 -16.600 7.774 1.00 80.50 265 ARG A O 1
ATOM 2138 N N . LEU A 1 266 ? -0.247 -16.876 5.915 1.00 84.38 266 LEU A N 1
ATOM 2139 C CA . LEU A 1 266 ? -0.226 -15.444 5.557 1.00 84.38 266 LEU A CA 1
ATOM 2140 C C . LEU A 1 266 ? -0.964 -14.563 6.577 1.00 84.38 266 LEU A C 1
ATOM 2142 O O . LEU A 1 266 ? -0.569 -13.411 6.751 1.00 84.38 266 LEU A O 1
ATOM 2146 N N . PHE A 1 267 ? -1.969 -15.069 7.307 1.00 87.50 267 PHE A N 1
ATOM 2147 C CA . PHE A 1 267 ? -2.649 -14.275 8.346 1.00 87.50 267 PHE A CA 1
ATOM 2148 C C . PHE A 1 267 ? -1.696 -13.830 9.466 1.00 87.50 267 PHE A C 1
ATOM 2150 O O . PHE A 1 267 ? -1.920 -12.792 10.089 1.00 87.50 267 PHE A O 1
ATOM 2157 N N . ARG A 1 268 ? -0.587 -14.555 9.679 1.00 86.38 268 ARG A N 1
ATOM 2158 C CA . ARG A 1 268 ? 0.494 -14.139 10.585 1.00 86.38 268 ARG A CA 1
ATOM 2159 C C . ARG A 1 268 ? 1.221 -12.900 10.046 1.00 86.38 268 ARG A C 1
ATOM 2161 O O . ARG A 1 268 ? 1.443 -11.958 10.794 1.00 86.38 268 ARG A O 1
ATOM 2168 N N . VAL A 1 269 ? 1.516 -12.856 8.744 1.00 88.81 269 VAL A N 1
ATOM 2169 C CA . VAL A 1 269 ? 2.157 -11.702 8.079 1.00 88.81 269 VAL A CA 1
ATOM 2170 C C . VAL A 1 269 ? 1.208 -10.502 8.000 1.00 88.81 269 VAL A C 1
ATOM 2172 O O . VAL A 1 269 ? 1.626 -9.365 8.193 1.00 88.81 269 VAL A O 1
ATOM 2175 N N . MET A 1 270 ? -0.095 -10.730 7.816 1.00 90.81 270 MET A N 1
ATOM 2176 C CA . MET A 1 270 ? -1.098 -9.658 7.796 1.00 90.81 270 MET A CA 1
ATOM 2177 C C . MET A 1 270 ? -1.165 -8.854 9.114 1.00 90.81 270 MET A C 1
ATOM 2179 O O . MET A 1 270 ? -1.649 -7.723 9.116 1.00 90.81 270 MET A O 1
ATOM 2183 N N . ARG A 1 271 ? -0.604 -9.358 10.226 1.00 89.56 271 ARG A N 1
ATOM 2184 C CA . ARG A 1 271 ? -0.433 -8.598 11.482 1.00 89.56 271 ARG A CA 1
ATOM 2185 C C . ARG A 1 271 ? 0.418 -7.340 11.304 1.00 89.56 271 ARG A C 1
ATOM 2187 O O . ARG A 1 271 ? 0.143 -6.345 11.969 1.00 89.56 271 ARG A O 1
ATOM 2194 N N . LEU A 1 272 ? 1.384 -7.335 10.378 1.00 91.31 272 LEU A N 1
ATOM 2195 C CA . LEU A 1 272 ? 2.199 -6.152 10.056 1.00 91.31 272 LEU A CA 1
ATOM 2196 C C . LEU A 1 272 ? 1.331 -4.975 9.581 1.00 91.31 272 LEU A C 1
ATOM 2198 O O . LEU A 1 272 ? 1.663 -3.823 9.842 1.00 91.31 272 LEU A O 1
ATOM 2202 N N . VAL A 1 273 ? 0.180 -5.237 8.951 1.00 91.62 273 VAL A N 1
ATOM 2203 C CA . VAL A 1 273 ? -0.760 -4.194 8.505 1.00 91.62 273 VAL A CA 1
ATOM 2204 C C . VAL A 1 273 ? -1.325 -3.405 9.697 1.00 91.62 273 VAL A C 1
ATOM 2206 O O . VAL A 1 273 ? -1.621 -2.219 9.556 1.00 91.62 273 VAL A O 1
ATOM 2209 N N . LYS A 1 274 ? -1.377 -3.987 10.909 1.00 88.56 274 LYS A N 1
ATOM 2210 C CA . LYS A 1 274 ? -1.743 -3.254 12.139 1.00 88.56 274 LYS A CA 1
ATOM 2211 C C . LYS A 1 274 ? -0.748 -2.131 12.477 1.00 88.56 274 LYS A C 1
ATOM 2213 O O . LYS A 1 274 ? -1.139 -1.185 13.152 1.00 88.56 274 LYS A O 1
ATOM 2218 N N . LEU A 1 275 ? 0.496 -2.165 11.979 1.00 87.94 275 LEU A N 1
ATOM 2219 C CA . LEU A 1 275 ? 1.447 -1.051 12.129 1.00 87.94 275 LEU A CA 1
ATOM 2220 C C . LEU A 1 275 ? 0.956 0.207 11.393 1.00 87.94 275 LEU A C 1
ATOM 2222 O O . LEU A 1 275 ? 1.118 1.318 11.900 1.00 87.94 275 LEU A O 1
ATOM 2226 N N . LEU A 1 276 ? 0.276 0.039 10.248 1.00 88.12 276 LEU A N 1
ATOM 2227 C CA . LEU A 1 276 ? -0.341 1.152 9.523 1.00 88.12 276 LEU A CA 1
ATOM 2228 C C . LEU A 1 276 ? -1.424 1.829 10.366 1.00 88.12 276 LEU A C 1
ATOM 2230 O O . LEU A 1 276 ? -1.550 3.044 10.295 1.00 88.12 276 LEU A O 1
ATOM 2234 N N . ALA A 1 277 ? -2.146 1.092 11.221 1.00 84.75 277 ALA A N 1
ATOM 2235 C CA . ALA A 1 277 ? -3.186 1.652 12.089 1.00 84.75 277 ALA A CA 1
ATOM 2236 C C . ALA A 1 277 ? -2.672 2.801 12.980 1.00 84.75 277 ALA A C 1
ATOM 2238 O O . ALA A 1 277 ? -3.441 3.708 13.301 1.00 84.75 277 ALA A O 1
ATOM 2239 N N . ARG A 1 278 ? -1.381 2.788 13.341 1.00 85.31 278 ARG A N 1
ATOM 2240 C CA . ARG A 1 278 ? -0.746 3.791 14.208 1.00 85.31 278 ARG A CA 1
ATOM 2241 C C . ARG A 1 278 ? -0.211 5.017 13.462 1.00 85.31 278 ARG A C 1
ATOM 2243 O O . ARG A 1 278 ? -0.180 6.107 14.022 1.00 85.31 278 ARG A O 1
ATOM 2250 N N . GLY A 1 279 ? 0.234 4.854 12.218 1.00 87.19 279 GLY A N 1
ATOM 2251 C CA . GLY A 1 279 ? 0.857 5.932 11.449 1.00 87.19 279 GLY A CA 1
ATOM 2252 C C . GLY A 1 279 ? -0.174 6.881 10.844 1.00 87.19 279 GLY A C 1
ATOM 2253 O O . GLY A 1 279 ? -0.530 6.709 9.684 1.00 87.19 279 GLY A O 1
ATOM 2254 N N . GLU A 1 280 ? -0.637 7.891 11.585 1.00 87.94 280 GLU A N 1
ATOM 2255 C CA . GLU A 1 280 ? -1.674 8.839 11.126 1.00 87.94 280 GLU A CA 1
ATOM 2256 C C . GLU A 1 280 ? -1.352 9.492 9.770 1.00 87.94 280 GLU A C 1
ATOM 2258 O O . GLU A 1 280 ? -2.206 9.522 8.880 1.00 87.94 280 GLU A O 1
ATOM 2263 N N . GLY A 1 281 ? -0.105 9.936 9.569 1.00 91.38 281 GLY A N 1
ATOM 2264 C CA . GLY A 1 281 ? 0.354 10.476 8.285 1.00 91.38 281 GLY A CA 1
ATOM 2265 C C . GLY A 1 281 ? 0.287 9.444 7.154 1.00 91.38 281 GLY A C 1
ATOM 2266 O O . GLY A 1 281 ? -0.292 9.718 6.106 1.00 91.38 281 GLY A O 1
ATOM 2267 N N . ILE A 1 282 ? 0.787 8.225 7.387 1.00 91.56 282 ILE A N 1
ATOM 2268 C CA . ILE A 1 282 ? 0.769 7.129 6.401 1.00 91.56 282 ILE A CA 1
ATOM 2269 C C . ILE A 1 282 ? -0.673 6.731 6.061 1.00 91.56 282 ILE A C 1
ATOM 2271 O O . ILE A 1 282 ? -1.004 6.573 4.890 1.00 91.56 282 ILE A O 1
ATOM 2275 N N . ARG A 1 283 ? -1.561 6.628 7.058 1.00 91.38 283 ARG A N 1
ATOM 2276 C CA . ARG A 1 283 ? -2.994 6.360 6.853 1.00 91.38 283 ARG A CA 1
ATOM 2277 C C . ARG A 1 283 ? -3.657 7.440 6.021 1.00 91.38 283 ARG A C 1
ATOM 2279 O O . ARG A 1 283 ? -4.446 7.112 5.144 1.00 91.38 283 ARG A O 1
ATOM 2286 N N . THR A 1 284 ? -3.352 8.703 6.303 1.00 91.94 284 THR A N 1
ATOM 2287 C CA . THR A 1 284 ? -3.923 9.838 5.576 1.00 91.94 284 THR A CA 1
ATOM 2288 C C . THR A 1 284 ? -3.460 9.822 4.122 1.00 91.94 284 THR A C 1
ATOM 2290 O O . THR A 1 284 ? -4.302 9.914 3.236 1.00 91.94 284 THR A O 1
ATOM 2293 N N . LEU A 1 285 ? -2.165 9.597 3.869 1.00 93.62 285 LEU A N 1
ATOM 2294 C CA . LEU A 1 285 ? -1.591 9.474 2.522 1.00 93.62 285 LEU A CA 1
ATOM 2295 C C . LEU A 1 285 ? -2.140 8.267 1.744 1.00 93.62 285 LEU A C 1
ATOM 2297 O O . LEU A 1 285 ? -2.528 8.403 0.587 1.00 93.62 285 LEU A O 1
ATOM 2301 N N . LEU A 1 286 ? -2.225 7.090 2.371 1.00 92.75 286 LEU A N 1
ATOM 2302 C CA . LEU A 1 286 ? -2.823 5.906 1.745 1.00 92.75 286 LEU A CA 1
ATOM 2303 C C . LEU A 1 286 ? -4.314 6.120 1.462 1.00 92.75 286 LEU A C 1
ATOM 2305 O O . LEU A 1 286 ? -4.799 5.718 0.410 1.00 92.75 286 LEU A O 1
ATOM 2309 N N . TRP A 1 287 ? -5.047 6.777 2.362 1.00 91.00 287 TRP A N 1
ATOM 2310 C CA . TRP A 1 287 ? -6.466 7.065 2.166 1.00 91.00 287 TRP A CA 1
ATOM 2311 C C . TRP A 1 287 ? -6.709 8.093 1.057 1.00 91.00 287 TRP A C 1
ATOM 2313 O O . TRP A 1 287 ? -7.608 7.893 0.242 1.00 91.00 287 TRP A O 1
ATOM 2323 N N . THR A 1 288 ? -5.917 9.169 0.973 1.00 93.06 288 THR A N 1
ATOM 2324 C CA . THR A 1 288 ? -6.029 10.139 -0.130 1.00 93.06 288 THR A CA 1
ATOM 2325 C C . THR A 1 288 ? -5.658 9.512 -1.472 1.00 93.06 288 THR A C 1
ATOM 2327 O O . THR A 1 288 ? -6.348 9.772 -2.455 1.00 93.06 288 THR A O 1
ATOM 2330 N N . PHE A 1 289 ? -4.656 8.629 -1.504 1.00 93.88 289 PHE A N 1
ATOM 2331 C CA . PHE A 1 289 ? -4.282 7.851 -2.688 1.00 93.88 289 PHE A CA 1
ATOM 2332 C C . PHE A 1 289 ? -5.377 6.855 -3.115 1.00 93.88 289 PHE A C 1
ATOM 2334 O O . PHE A 1 289 ? -5.793 6.840 -4.268 1.00 93.88 289 PHE A O 1
ATOM 2341 N N . ILE A 1 290 ? -5.929 6.063 -2.191 1.00 93.50 290 ILE A N 1
ATOM 2342 C CA . ILE A 1 290 ? -7.042 5.144 -2.500 1.00 93.50 290 ILE A CA 1
ATOM 2343 C C . ILE A 1 290 ? -8.264 5.930 -3.005 1.00 93.50 290 ILE A C 1
ATOM 2345 O O . ILE A 1 290 ? -8.917 5.519 -3.966 1.00 93.50 290 ILE A O 1
ATOM 2349 N N . LYS A 1 291 ? -8.547 7.094 -2.406 1.00 92.69 291 LYS A N 1
ATOM 2350 C CA . LYS A 1 291 ? -9.641 7.975 -2.825 1.00 92.69 291 LYS A CA 1
ATOM 2351 C C . LYS A 1 291 ? -9.415 8.582 -4.218 1.00 92.69 291 LYS A C 1
ATOM 2353 O O . LYS A 1 291 ? -10.392 8.742 -4.946 1.00 92.69 291 LYS A O 1
ATOM 2358 N N . SER A 1 292 ? -8.179 8.902 -4.617 1.00 92.75 292 SER A N 1
ATOM 2359 C CA . SER A 1 292 ? -7.911 9.411 -5.972 1.00 92.75 292 SER A CA 1
ATOM 2360 C C . SER A 1 292 ? -8.085 8.326 -7.040 1.00 92.75 292 SER A C 1
ATOM 2362 O O . SER A 1 292 ? -8.666 8.604 -8.085 1.00 92.75 292 SER A O 1
ATOM 2364 N N . PHE A 1 293 ? -7.716 7.072 -6.757 1.00 90.75 293 PHE A N 1
ATOM 2365 C CA . PHE A 1 293 ? -8.012 5.945 -7.654 1.00 90.75 293 PHE A CA 1
ATOM 2366 C C . PHE A 1 293 ? -9.519 5.704 -7.823 1.00 90.75 293 PHE A C 1
ATOM 2368 O O . PHE A 1 293 ? -9.984 5.464 -8.936 1.00 90.75 293 PHE A O 1
ATOM 2375 N N . GLN A 1 294 ? -10.304 5.836 -6.749 1.00 92.06 294 GLN A N 1
ATOM 2376 C CA . GLN A 1 294 ? -11.769 5.733 -6.812 1.00 92.06 294 GLN A CA 1
ATOM 2377 C C . GLN A 1 294 ? -12.432 6.828 -7.668 1.00 92.06 294 GLN A C 1
ATOM 2379 O O . GLN A 1 294 ? -13.567 6.640 -8.101 1.00 92.06 294 GLN A O 1
ATOM 2384 N N . ALA A 1 295 ? -11.744 7.941 -7.944 1.00 88.62 295 ALA A N 1
ATOM 2385 C CA . ALA A 1 295 ? -12.237 9.002 -8.822 1.00 88.62 295 ALA A CA 1
ATOM 2386 C C . ALA A 1 295 ? -12.002 8.730 -10.324 1.00 88.62 295 ALA A C 1
ATOM 2388 O O . ALA A 1 295 ? -12.584 9.423 -11.154 1.00 88.62 295 ALA A O 1
ATOM 2389 N N . LEU A 1 296 ? -11.190 7.726 -10.692 1.00 93.12 296 LEU A N 1
ATOM 2390 C CA . LEU A 1 296 ? -10.774 7.460 -12.081 1.00 93.12 296 LEU A CA 1
ATOM 2391 C C . LEU A 1 296 ? -11.198 6.074 -12.644 1.00 93.12 296 LEU A C 1
ATOM 2393 O O . LEU A 1 296 ? -10.425 5.464 -13.392 1.00 93.12 296 LEU A O 1
ATOM 2397 N N . PRO A 1 297 ? -12.413 5.547 -12.367 1.00 94.50 297 PRO A N 1
ATOM 2398 C CA . PRO A 1 297 ? -12.799 4.199 -12.799 1.00 94.50 297 PRO A CA 1
ATOM 2399 C C . PRO A 1 297 ? -12.858 4.051 -14.327 1.00 94.50 297 PRO A C 1
ATOM 2401 O O . PRO A 1 297 ? -12.500 3.001 -14.854 1.00 94.50 297 PRO A O 1
ATOM 2404 N N . TYR A 1 298 ? -13.253 5.102 -15.054 1.00 95.25 298 TYR A N 1
ATOM 2405 C CA . TYR A 1 298 ? -13.334 5.074 -16.519 1.00 95.25 298 TYR A CA 1
ATOM 2406 C C . TYR A 1 298 ? -11.958 4.962 -17.188 1.00 95.25 298 TYR A C 1
ATOM 2408 O O . TYR A 1 298 ? -11.823 4.255 -18.182 1.00 95.25 298 TYR A O 1
ATOM 2416 N N . VAL A 1 299 ? -10.921 5.590 -16.620 1.00 94.88 299 VAL A N 1
ATOM 2417 C CA . VAL A 1 299 ? -9.544 5.491 -17.136 1.00 94.88 299 VAL A CA 1
ATOM 2418 C C . VAL A 1 299 ? -9.020 4.063 -16.969 1.00 94.88 299 VAL A C 1
ATOM 2420 O O . VAL A 1 299 ? -8.476 3.486 -17.909 1.00 94.88 299 VAL A O 1
ATOM 2423 N N . ALA A 1 300 ? -9.261 3.451 -15.804 1.00 93.81 300 ALA A N 1
ATOM 2424 C CA . ALA A 1 300 ? -8.926 2.048 -15.566 1.00 93.81 300 ALA A CA 1
ATOM 2425 C C . ALA A 1 300 ? -9.693 1.100 -16.510 1.00 93.81 300 ALA A C 1
ATOM 2427 O O . ALA A 1 300 ? -9.102 0.168 -17.054 1.00 93.81 300 ALA A O 1
ATOM 2428 N N . LEU A 1 301 ? -10.983 1.362 -16.759 1.00 95.62 301 LEU A N 1
ATOM 2429 C CA . LEU A 1 301 ? -11.799 0.591 -17.703 1.00 95.62 301 LEU A CA 1
ATOM 2430 C C . LEU A 1 301 ? -11.241 0.671 -19.129 1.00 95.62 301 LEU A C 1
ATOM 2432 O O . LEU A 1 301 ? -11.117 -0.365 -19.777 1.00 95.62 301 LEU A O 1
ATOM 2436 N N . LEU A 1 302 ? -10.844 1.857 -19.605 1.00 96.25 302 LEU A N 1
ATOM 2437 C CA . LEU A 1 302 ? -10.227 2.019 -20.928 1.00 96.25 302 LEU A CA 1
ATOM 2438 C C . LEU A 1 302 ? -8.914 1.233 -21.059 1.00 96.25 302 LEU A C 1
ATOM 2440 O O . LEU A 1 302 ? -8.702 0.585 -22.082 1.00 96.25 302 LEU A O 1
ATOM 2444 N N . ILE A 1 303 ? -8.069 1.221 -20.022 1.00 96.12 303 ILE A N 1
ATOM 2445 C CA . ILE A 1 303 ? -6.841 0.408 -19.997 1.00 96.12 303 ILE A CA 1
ATOM 2446 C C . ILE A 1 303 ? -7.175 -1.094 -20.073 1.00 96.12 303 ILE A C 1
ATOM 2448 O O . ILE A 1 303 ? -6.572 -1.823 -20.859 1.00 96.12 303 ILE A O 1
ATOM 2452 N N . VAL A 1 304 ? -8.168 -1.565 -19.310 1.00 96.88 304 VAL A N 1
ATOM 2453 C CA . VAL A 1 304 ? -8.623 -2.968 -19.355 1.00 96.88 304 VAL A CA 1
ATOM 2454 C C . VAL A 1 304 ? -9.223 -3.326 -20.720 1.00 96.88 304 VAL A C 1
ATOM 2456 O O . VAL A 1 304 ? -8.944 -4.403 -21.244 1.00 96.88 304 VAL A O 1
ATOM 2459 N N . MET A 1 305 ? -9.997 -2.426 -21.333 1.00 96.81 305 MET A N 1
ATOM 2460 C CA . MET A 1 305 ? -10.556 -2.616 -22.675 1.00 96.81 305 MET A CA 1
ATOM 2461 C C . MET A 1 305 ? -9.452 -2.693 -23.737 1.00 96.81 305 MET A C 1
ATOM 2463 O O . MET A 1 305 ? -9.520 -3.539 -24.627 1.00 96.81 305 MET A O 1
ATOM 2467 N N . LEU A 1 306 ? -8.414 -1.860 -23.623 1.00 97.44 306 LEU A N 1
ATOM 2468 C CA . LEU A 1 306 ? -7.240 -1.906 -24.492 1.00 97.44 306 LEU A CA 1
ATOM 2469 C C . LEU A 1 306 ? -6.530 -3.261 -24.371 1.00 97.44 306 LEU A C 1
ATOM 2471 O O . LEU A 1 306 ? -6.311 -3.919 -25.389 1.00 97.44 306 LEU A O 1
ATOM 2475 N N . PHE A 1 307 ? -6.252 -3.731 -23.149 1.00 97.12 307 PHE A N 1
ATOM 2476 C CA . PHE A 1 307 ? -5.681 -5.066 -22.937 1.00 97.12 307 PHE A CA 1
ATOM 2477 C C . PHE A 1 307 ? -6.565 -6.180 -23.510 1.00 97.12 307 PHE A C 1
ATOM 2479 O O . PHE A 1 307 ? -6.043 -7.095 -24.140 1.00 97.12 307 PHE A O 1
ATOM 2486 N N . PHE A 1 308 ? -7.889 -6.098 -23.350 1.00 97.56 308 PHE A N 1
ATOM 2487 C CA . PHE A 1 308 ? -8.823 -7.075 -23.913 1.00 97.56 308 PHE A CA 1
ATOM 2488 C C . PHE A 1 308 ? -8.767 -7.118 -25.449 1.00 97.56 308 PHE A C 1
ATOM 2490 O O . PHE A 1 308 ? -8.639 -8.198 -26.027 1.00 97.56 308 PHE A O 1
ATOM 2497 N N . ILE A 1 309 ? -8.802 -5.960 -26.116 1.00 97.25 309 ILE A N 1
ATOM 2498 C CA . ILE A 1 309 ? -8.737 -5.868 -27.582 1.00 97.25 309 ILE A CA 1
ATOM 2499 C C . ILE A 1 309 ? -7.407 -6.432 -28.099 1.00 97.25 309 ILE A C 1
ATOM 2501 O O . ILE A 1 309 ? -7.411 -7.299 -28.976 1.00 97.25 309 ILE A O 1
ATOM 2505 N N . TYR A 1 310 ? -6.274 -6.011 -27.527 1.00 96.31 310 TYR A N 1
ATOM 2506 C CA . TYR A 1 310 ? -4.963 -6.526 -27.930 1.00 96.31 310 TYR A CA 1
ATOM 2507 C C . TYR A 1 310 ? -4.776 -8.013 -27.599 1.00 96.31 310 TYR A C 1
ATOM 2509 O O . TYR A 1 310 ? -4.133 -8.714 -28.375 1.00 96.31 310 TYR A O 1
ATOM 2517 N N . ALA A 1 311 ? -5.374 -8.530 -26.521 1.00 96.06 311 ALA A N 1
ATOM 2518 C CA . ALA A 1 311 ? -5.361 -9.961 -26.220 1.00 96.06 311 ALA A CA 1
ATOM 2519 C C . ALA A 1 311 ? -6.157 -10.774 -27.255 1.00 96.06 311 ALA A C 1
ATOM 2521 O O . ALA A 1 311 ? -5.671 -11.804 -27.718 1.00 96.06 311 ALA A O 1
ATOM 2522 N N . VAL A 1 312 ? -7.344 -10.314 -27.670 1.00 95.81 312 VAL A N 1
ATOM 2523 C CA . VAL A 1 312 ? -8.145 -10.990 -28.709 1.00 95.81 312 VAL A CA 1
ATOM 2524 C C . VAL A 1 312 ? -7.428 -10.970 -30.061 1.00 95.81 312 VAL A C 1
ATOM 2526 O O . VAL A 1 312 ? -7.300 -12.021 -30.691 1.00 95.81 312 VAL A O 1
ATOM 2529 N N . ILE A 1 313 ? -6.898 -9.815 -30.477 1.00 95.75 313 ILE A N 1
ATOM 2530 C CA . ILE A 1 313 ? -6.101 -9.692 -31.708 1.00 95.75 313 ILE A CA 1
ATOM 2531 C C . ILE A 1 313 ? -4.858 -10.588 -31.624 1.00 95.75 313 ILE A C 1
ATOM 2533 O O . ILE A 1 313 ? -4.587 -11.352 -32.547 1.00 95.75 313 ILE A O 1
ATOM 2537 N N . GLY A 1 314 ? -4.136 -10.555 -30.501 1.00 94.38 314 GLY A N 1
ATOM 2538 C CA . GLY A 1 314 ? -2.948 -11.374 -30.266 1.00 94.38 314 GLY A CA 1
ATOM 2539 C C . GLY A 1 314 ? -3.236 -12.873 -30.334 1.00 94.38 314 GLY A C 1
ATOM 2540 O O . GLY A 1 314 ? -2.495 -13.598 -30.991 1.00 94.38 314 GLY A O 1
ATOM 2541 N N . MET A 1 315 ? -4.335 -13.346 -29.736 1.00 92.31 315 MET A N 1
ATOM 2542 C CA . MET A 1 315 ? -4.757 -14.747 -29.845 1.00 92.31 315 MET A CA 1
ATOM 2543 C C . MET A 1 315 ? -5.078 -15.139 -31.292 1.00 92.31 315 MET A C 1
ATOM 2545 O O . MET A 1 315 ? -4.660 -16.206 -31.730 1.00 92.31 315 MET A O 1
ATOM 2549 N N . GLN A 1 316 ? -5.777 -14.291 -32.053 1.00 89.19 316 GLN A N 1
ATOM 2550 C CA . GLN A 1 316 ? -6.119 -14.579 -33.452 1.00 89.19 316 GLN A CA 1
ATOM 2551 C C . GLN A 1 316 ? -4.878 -14.601 -34.358 1.00 89.19 316 GLN A C 1
ATOM 2553 O O . GLN A 1 316 ? -4.690 -15.545 -35.125 1.00 89.19 316 GLN A O 1
ATOM 2558 N N . VAL A 1 317 ? -4.007 -13.596 -34.238 1.00 91.69 317 VAL A N 1
ATOM 2559 C CA . VAL A 1 317 ? -2.790 -13.459 -35.051 1.00 91.69 317 VAL A CA 1
ATOM 2560 C C . VAL A 1 317 ? -1.767 -14.543 -34.706 1.00 91.69 317 VAL A C 1
ATOM 2562 O O . VAL A 1 317 ? -1.266 -15.213 -35.607 1.00 91.69 317 VAL A O 1
ATOM 2565 N N . SER A 1 318 ? -1.488 -14.784 -33.422 1.00 84.94 318 SER A N 1
ATOM 2566 C CA . SER A 1 318 ? -0.531 -15.820 -33.008 1.00 84.94 318 SER A CA 1
ATOM 2567 C C . SER A 1 318 ? -1.020 -17.227 -33.351 1.00 84.94 318 SER A C 1
ATOM 2569 O O . SER A 1 318 ? -0.224 -18.047 -33.799 1.00 84.94 318 SER A O 1
ATOM 2571 N N . ASN A 1 319 ? -2.322 -17.512 -33.228 1.00 78.62 319 ASN A N 1
ATOM 2572 C CA . ASN A 1 319 ? -2.877 -18.800 -33.654 1.00 78.62 319 ASN A CA 1
ATOM 2573 C C . ASN A 1 319 ? -2.777 -18.981 -35.184 1.00 78.62 319 ASN A C 1
ATOM 2575 O O . ASN A 1 319 ? -2.388 -20.047 -35.656 1.00 78.62 319 ASN A O 1
ATOM 2579 N N . PHE A 1 320 ? -3.014 -17.924 -35.971 1.00 79.88 320 PHE A N 1
ATOM 2580 C CA . PHE A 1 320 ? -2.792 -17.952 -37.423 1.00 79.88 320 PHE A CA 1
ATOM 2581 C C . PHE A 1 320 ? -1.331 -18.251 -37.802 1.00 79.88 320 PHE A C 1
ATOM 2583 O O . PHE A 1 320 ? -1.097 -18.992 -38.756 1.00 79.88 320 PHE A O 1
ATOM 2590 N N . PHE A 1 321 ? -0.351 -17.729 -37.054 1.00 74.62 321 PHE A N 1
ATOM 2591 C CA . PHE A 1 321 ? 1.059 -18.086 -37.249 1.00 74.62 321 PHE A CA 1
ATOM 2592 C C . PHE A 1 321 ? 1.365 -19.534 -36.833 1.00 74.62 321 PHE A C 1
ATOM 2594 O O . PHE A 1 321 ? 2.065 -20.228 -37.566 1.00 74.62 321 PHE A O 1
ATOM 2601 N N . LEU A 1 322 ? 0.807 -20.016 -35.717 1.00 72.00 322 LEU A N 1
ATOM 2602 C CA . LEU A 1 322 ? 1.010 -21.392 -35.242 1.00 72.00 322 LEU A CA 1
ATOM 2603 C C . LEU A 1 322 ? 0.365 -22.450 -36.149 1.00 72.00 322 LEU A C 1
ATOM 2605 O O . LEU A 1 322 ? 0.932 -23.518 -36.317 1.00 72.00 322 LEU A O 1
ATOM 2609 N N . THR A 1 323 ? -0.775 -22.158 -36.783 1.00 71.88 323 THR A N 1
ATOM 2610 C CA . THR A 1 323 ? -1.445 -23.098 -37.714 1.00 71.88 323 THR A CA 1
ATOM 2611 C C . THR A 1 323 ? -0.758 -23.165 -39.092 1.00 71.88 323 THR A C 1
ATOM 2613 O O . THR A 1 323 ? -1.182 -23.917 -39.968 1.00 71.88 323 THR A O 1
ATOM 2616 N N . LYS A 1 324 ? 0.277 -22.344 -39.320 1.00 59.72 324 LYS A N 1
ATOM 2617 C CA . LYS A 1 324 ? 1.065 -22.280 -40.563 1.00 59.72 324 LYS A CA 1
ATOM 2618 C C . LYS A 1 324 ? 2.516 -22.758 -40.410 1.00 59.72 324 LYS A C 1
ATOM 2620 O O . LYS A 1 324 ? 3.269 -22.657 -41.381 1.00 59.72 324 LYS A O 1
ATOM 2625 N N . SER A 1 325 ? 2.888 -23.245 -39.226 1.00 50.69 325 SER A N 1
ATOM 2626 C CA . SER A 1 325 ? 4.199 -23.817 -38.894 1.00 50.69 325 SER A CA 1
ATOM 2627 C C . SER A 1 325 ? 4.085 -25.297 -38.536 1.00 50.69 325 SER A C 1
ATOM 2629 O O . SER A 1 325 ? 5.174 -25.905 -38.434 1.00 50.69 325 SER A O 1
#

Radius of gyration: 34.69 Å; chains: 1; bounding box: 62×111×86 Å

pLDDT: mean 79.77, std 20.55, range [25.73, 97.56]

InterPro domains:
  IPR002077 Voltage-dependent calcium channel, alpha-1 subunit [PR00167] (71-91)
  IPR002077 Voltage-dependent calcium channel, alpha-1 subunit [PR00167] (285-299)
  IPR005821 Ion transport domain [PF00520] (15-80)
  IPR005821 Ion transport domain [PF00520] (123-318)
  IPR027359 Voltage-dependent channel domain superfamily [G3DSA:1.20.120.350] (113-282)
  IPR050599 Voltage-dependent calcium channel alpha-1 subunit [PTHR45628] (15-317)

Foldseek 3Di:
DVVVVVVVVVQVVCLLVVHPVVVVLQCVLQDDDPPDDGHGRNHNVVVVVSVVVSVVSVVVVVVVVVVVVVVVCVVVVVVVPVPPPDDPVRVVVVCCVVPDDDDDDDADDDPVLNVLLCVLPDPVVVVVLVVLLVVLVVLVVPDDPPDDPVNVVVSVVSLVVSLVVLVVNLVSLCSNQPDVRQCVDVLSVLSVVLNVLLVVLVVLVVVVVVVPDDDPPPDDDDDDDDDDDDDDDDDDDDDDPPPVVVVVVVVPPPPVSPVSNVVSVVSSVCSVVSVCVPPPVSVVVVVVVVVVVVVPVVVVVVVVVVVVVCVVVCVVVVVVVVVVD

Sequence (325 aa):
MEYSIKYSNNYYTGMSTFEGWPALLYTSIDSNAEDFGPIHNFRPIVAAYYIVYIIIIAFFMVNIFVGFVIVTFQNEGEQEYKNCDLDKNQRNCIEFALKTKPVRRYIPKHRIQYKVWWFVTSQPFEYAIFILIMINTITLAMKFYRQPKEYTEALDILNMIFTAVFALEFVFKLAAFRFKNYFGDAWNVFDFIIVLGSFIDIVYSEVNMLSSLPRETSTPTATAATVTAATLTASATAATTAATAAAAAVTTKATGSIISINFFRLFRVMRLVKLLARGEGIRTLLWTFIKSFQALPYVALLIVMLFFIYAVIGMQVSNFFLTKS